Protein AF-A0A524ACY0-F1 (afdb_monomer)

Foldseek 3Di:
DDDPDDDDDPQPPCCCVVPPVVVVLDADEDEAQAAAQLRFGDQAFDFAPVLPQQADPVVRGGDDPVPDDRPPGTHTDDGGPHLVCQQVCLQARQHYEYEYADQAQSRQANDDNDGSHDGCPPQQAVVVSVVVVRNYRGYAWYYYPFAIWGADSSGTEGAEGEPPHDPVNNCVRHNDDHHYDPDYYYDDDDDPVVVCCCCPPVCVLPLVVLSVDDDPRNVVSVVSSVVVVVVPPPPDPDD

Structure (mmCIF, N/CA/C/O backbone):
data_AF-A0A524ACY0-F1
#
_entry.id   AF-A0A524ACY0-F1
#
loop_
_atom_site.group_PDB
_atom_site.id
_atom_site.type_symbol
_atom_site.label_atom_id
_atom_site.label_alt_id
_atom_site.label_comp_id
_atom_site.label_asym_id
_atom_site.label_entity_id
_atom_site.label_seq_id
_atom_site.pdbx_PDB_ins_code
_atom_site.Cartn_x
_atom_site.Cartn_y
_atom_si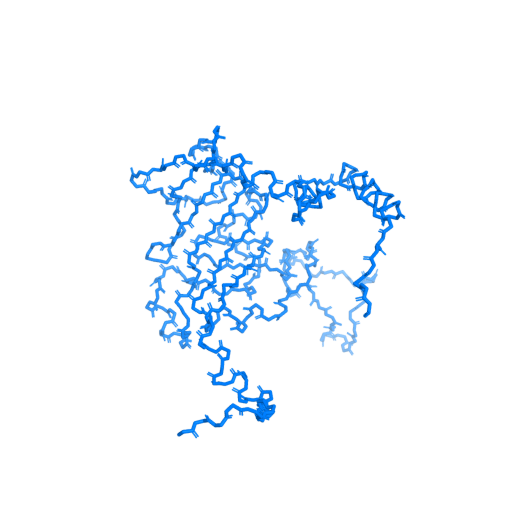te.Cartn_z
_atom_site.occupancy
_atom_site.B_iso_or_equiv
_atom_site.auth_seq_id
_atom_site.auth_comp_id
_atom_site.auth_asym_id
_atom_site.auth_atom_id
_atom_site.pdbx_PDB_model_num
ATOM 1 N N . MET A 1 1 ? 29.030 10.424 34.341 1.00 35.44 1 MET A N 1
ATOM 2 C CA . MET A 1 1 ? 28.063 10.514 35.457 1.00 35.44 1 MET A CA 1
ATOM 3 C C . MET A 1 1 ? 27.039 11.588 35.093 1.00 35.44 1 MET A C 1
ATOM 5 O O . MET A 1 1 ? 27.319 12.767 35.254 1.00 35.44 1 MET A O 1
ATOM 9 N N . LEU A 1 2 ? 25.924 11.192 34.468 1.00 36.91 2 LEU A N 1
ATOM 10 C CA . LEU A 1 2 ? 24.824 12.094 34.096 1.00 36.91 2 LEU A CA 1
ATOM 11 C C . LEU A 1 2 ? 24.063 12.479 35.375 1.00 36.91 2 LEU A C 1
ATOM 13 O O . LEU A 1 2 ? 23.613 11.597 36.103 1.00 36.91 2 LEU A O 1
ATOM 17 N N . ARG A 1 3 ? 23.974 13.777 35.688 1.00 36.84 3 ARG A N 1
ATOM 18 C CA . ARG A 1 3 ? 23.195 14.281 36.830 1.00 36.84 3 ARG A CA 1
ATOM 19 C C . ARG A 1 3 ? 21.702 14.208 36.494 1.00 36.84 3 ARG A C 1
ATOM 21 O O . ARG A 1 3 ? 21.260 14.860 35.553 1.00 36.84 3 ARG A O 1
ATOM 28 N N . LEU A 1 4 ? 20.931 13.456 37.284 1.00 44.19 4 LEU A N 1
ATOM 29 C CA . LEU A 1 4 ? 19.477 13.620 37.358 1.00 44.19 4 LEU A CA 1
ATOM 30 C C . LEU A 1 4 ? 19.181 15.034 37.884 1.00 44.19 4 LEU A C 1
ATOM 32 O O . LEU A 1 4 ? 19.601 15.362 38.991 1.00 44.19 4 LEU A O 1
ATOM 36 N N . GLY A 1 5 ? 18.479 15.860 37.107 1.00 46.22 5 GLY A N 1
ATOM 37 C CA . GLY A 1 5 ? 17.949 17.145 37.588 1.00 46.22 5 GLY A CA 1
ATOM 38 C C . GLY A 1 5 ? 18.127 18.352 36.666 1.00 46.22 5 GLY A C 1
ATOM 39 O O . GLY A 1 5 ? 17.663 19.433 37.011 1.00 46.22 5 GLY A O 1
ATOM 40 N N . SER A 1 6 ? 18.762 18.208 35.503 1.00 42.97 6 SER A N 1
ATOM 41 C CA . SER A 1 6 ? 18.770 19.255 34.471 1.00 42.97 6 SER A CA 1
ATOM 42 C C . SER A 1 6 ? 17.737 18.912 33.391 1.00 42.97 6 SER A C 1
ATOM 44 O O . SER A 1 6 ? 17.688 17.743 32.996 1.00 42.97 6 SER A O 1
ATOM 46 N N . PRO A 1 7 ? 16.917 19.866 32.898 1.00 48.19 7 PRO A N 1
ATOM 47 C CA . PRO A 1 7 ? 16.141 19.633 31.682 1.00 48.19 7 PRO A CA 1
ATOM 48 C C . PRO A 1 7 ? 17.111 19.166 30.594 1.00 48.19 7 PRO A C 1
ATOM 50 O O . PRO A 1 7 ? 18.223 19.696 30.508 1.00 48.19 7 PRO A O 1
ATOM 53 N N . LEU A 1 8 ? 16.721 18.128 29.842 1.00 53.38 8 LEU A N 1
ATOM 54 C CA . LEU A 1 8 ? 17.502 17.593 28.723 1.00 53.38 8 LEU A CA 1
ATOM 55 C C . LEU A 1 8 ? 18.104 18.777 27.950 1.00 53.38 8 LEU A C 1
ATOM 57 O O . LEU A 1 8 ? 17.338 19.685 27.610 1.00 53.38 8 LEU A O 1
ATOM 61 N N . PRO A 1 9 ? 19.434 18.834 27.726 1.00 58.47 9 PRO A N 1
ATOM 62 C CA . PRO A 1 9 ? 20.012 19.893 26.907 1.00 58.47 9 PRO A CA 1
ATOM 63 C C . PRO A 1 9 ? 19.204 19.944 25.614 1.00 58.47 9 PRO A C 1
ATOM 65 O O . PRO A 1 9 ? 18.948 18.897 25.018 1.00 58.47 9 PRO A O 1
ATOM 68 N N . ILE A 1 10 ? 18.700 21.133 25.275 1.00 68.69 10 ILE A N 1
ATOM 69 C CA . ILE A 1 10 ? 17.807 21.351 24.138 1.00 68.69 10 ILE A CA 1
ATOM 70 C C . ILE A 1 10 ? 18.570 20.898 22.897 1.00 68.69 10 ILE A C 1
ATOM 72 O O . ILE A 1 10 ? 19.414 21.629 22.386 1.00 68.69 10 ILE A O 1
ATOM 76 N N . LEU A 1 11 ? 18.321 19.664 22.462 1.00 70.94 11 LEU A N 1
ATOM 77 C CA . LEU A 1 11 ? 18.880 19.147 21.227 1.00 70.94 11 LEU A CA 1
ATOM 78 C C . LEU A 1 11 ? 18.342 20.031 20.105 1.00 70.94 11 LEU A C 1
ATOM 80 O O . LEU A 1 11 ? 17.132 20.251 19.9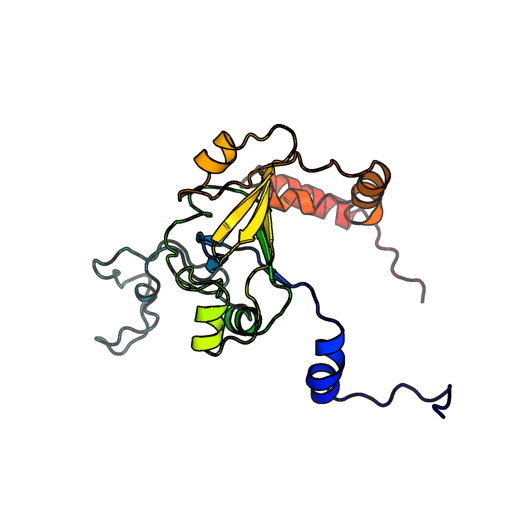97 1.00 70.94 11 LEU A O 1
ATOM 84 N N . SER A 1 12 ? 19.238 20.561 19.283 1.00 79.94 12 SER A N 1
ATOM 85 C CA . SER A 1 12 ? 18.841 21.294 18.088 1.00 79.94 12 SER A CA 1
ATOM 86 C C . SER A 1 12 ? 18.066 20.374 17.143 1.00 79.94 12 SER A C 1
ATOM 88 O O . SER A 1 12 ? 18.243 19.155 17.153 1.00 79.94 12 SER A O 1
ATOM 90 N N . PHE A 1 13 ? 17.234 20.943 16.266 1.00 76.00 13 PHE A N 1
ATOM 91 C CA . PHE A 1 13 ? 16.549 20.159 15.232 1.00 76.00 13 PHE A CA 1
ATOM 92 C C . PHE A 1 13 ? 17.532 19.296 14.424 1.00 76.00 13 PHE A C 1
ATOM 94 O O . PHE A 1 13 ? 17.226 18.149 14.122 1.00 76.00 13 PHE A O 1
ATOM 101 N N . ALA A 1 14 ? 18.731 19.814 14.136 1.00 78.00 14 ALA A N 1
ATOM 102 C CA . ALA A 1 14 ? 19.775 19.079 13.430 1.00 78.00 14 ALA A CA 1
ATOM 103 C C . ALA A 1 14 ? 20.319 17.887 14.239 1.00 78.00 14 ALA A C 1
ATOM 105 O O . ALA A 1 14 ? 20.519 16.819 13.672 1.00 78.00 14 ALA A O 1
ATOM 106 N N . GLU A 1 15 ? 20.514 18.023 15.554 1.00 77.19 15 GLU A N 1
ATOM 107 C CA . GLU A 1 15 ? 20.946 16.912 16.418 1.00 77.19 15 GLU A CA 1
ATOM 108 C C . GLU A 1 15 ? 19.834 15.880 16.623 1.00 77.19 15 GLU A C 1
ATOM 110 O O . GLU A 1 15 ? 20.089 14.674 16.593 1.00 77.19 15 GLU A O 1
ATOM 115 N N . ILE A 1 16 ? 18.586 16.333 16.772 1.00 73.88 16 ILE A N 1
ATOM 116 C CA . ILE A 1 16 ? 17.427 15.440 16.826 1.00 73.88 16 ILE A CA 1
ATOM 117 C C . ILE A 1 16 ? 17.329 14.665 15.508 1.00 73.88 16 ILE A C 1
ATOM 119 O O . ILE A 1 16 ? 17.271 13.437 15.527 1.00 73.88 16 ILE A O 1
ATOM 123 N N . ALA A 1 17 ? 17.374 15.351 14.366 1.00 73.38 17 ALA A N 1
ATOM 124 C CA . ALA A 1 17 ? 17.215 14.734 13.055 1.00 73.38 17 ALA A CA 1
ATOM 125 C C . ALA A 1 17 ? 18.405 13.861 12.633 1.00 73.38 17 ALA A C 1
ATOM 127 O O . ALA A 1 17 ? 18.201 12.807 12.036 1.00 73.38 17 ALA A O 1
ATOM 128 N N . GLY A 1 18 ? 19.632 14.278 12.946 1.00 69.62 18 GLY A N 1
ATOM 129 C CA . GLY A 1 18 ? 20.859 13.603 12.524 1.00 69.62 18 GLY A CA 1
ATOM 130 C C . GLY A 1 18 ? 21.321 12.482 13.456 1.00 69.62 18 GLY A C 1
ATOM 131 O O . GLY A 1 18 ? 21.922 11.521 12.984 1.00 69.62 18 GLY A O 1
ATOM 132 N N . THR A 1 19 ? 21.026 12.570 14.756 1.00 72.69 19 THR A N 1
ATOM 133 C CA . THR A 1 19 ? 21.580 11.643 15.762 1.00 72.69 19 THR A CA 1
ATOM 134 C C . THR A 1 19 ? 20.502 10.808 16.440 1.00 72.69 19 THR A C 1
ATOM 136 O O . THR A 1 19 ? 20.704 9.620 16.677 1.00 72.69 19 THR A O 1
ATOM 139 N N . VAL A 1 20 ? 19.345 11.400 16.747 1.00 72.31 20 VAL A N 1
ATOM 140 C CA . VAL A 1 20 ? 18.300 10.739 17.541 1.00 72.31 20 VAL A CA 1
ATOM 141 C C . VAL A 1 20 ? 17.283 10.018 16.656 1.00 72.31 20 VAL A C 1
ATOM 143 O O . VAL A 1 20 ? 17.060 8.823 16.840 1.00 72.31 20 VAL A O 1
ATOM 146 N N . LEU A 1 21 ? 16.699 10.685 15.658 1.00 68.19 21 LEU A N 1
ATOM 147 C CA . LEU A 1 21 ? 15.674 10.100 14.782 1.00 68.19 21 LEU A CA 1
ATOM 148 C C . LEU A 1 21 ? 16.115 8.811 14.061 1.00 68.19 21 LEU A C 1
ATOM 150 O O . LEU A 1 21 ? 15.305 7.880 14.009 1.00 68.19 21 LEU A O 1
ATOM 154 N N . PRO A 1 22 ? 17.368 8.664 13.580 1.00 70.56 22 PRO A N 1
ATOM 155 C CA . PRO A 1 22 ? 17.805 7.415 12.957 1.00 70.56 22 PRO A CA 1
ATOM 156 C C . PRO A 1 22 ? 17.744 6.206 13.906 1.00 70.56 22 PRO A C 1
ATOM 158 O O . PRO A 1 22 ? 17.503 5.084 13.459 1.00 70.56 22 PRO A O 1
ATOM 161 N N . THR A 1 23 ? 17.888 6.420 15.221 1.00 77.62 23 THR A N 1
ATOM 162 C CA . THR A 1 23 ? 17.835 5.336 16.221 1.00 77.62 23 THR A CA 1
ATOM 163 C C . THR A 1 23 ? 16.429 4.771 16.416 1.00 77.62 23 THR A C 1
ATOM 165 O O . THR A 1 23 ? 16.280 3.589 16.722 1.00 77.62 23 THR A O 1
ATOM 168 N N . PHE A 1 24 ? 15.386 5.571 16.169 1.00 73.31 24 PHE A N 1
ATOM 169 C CA . PHE A 1 24 ? 13.997 5.139 16.326 1.00 73.31 24 PHE A CA 1
ATOM 170 C C . PHE A 1 24 ? 13.531 4.208 15.205 1.00 73.31 24 PHE A C 1
ATOM 172 O O . PHE A 1 24 ? 12.623 3.404 15.421 1.00 73.31 24 PHE A O 1
ATOM 179 N N . SER A 1 25 ? 14.162 4.275 14.025 1.00 74.94 25 SER A N 1
ATOM 180 C CA . SER A 1 25 ? 13.797 3.474 12.848 1.00 74.94 25 SER A CA 1
ATOM 181 C C . SER A 1 25 ? 12.266 3.403 12.649 1.00 74.94 25 SER A C 1
ATOM 183 O O . SER A 1 25 ? 11.685 2.313 12.744 1.00 74.94 25 SER A O 1
ATOM 185 N N . PRO A 1 26 ? 11.575 4.538 12.444 1.00 82.88 26 PRO A N 1
ATOM 186 C CA . PRO A 1 26 ? 10.120 4.549 12.314 1.00 82.88 26 PRO A CA 1
ATOM 187 C C . PRO A 1 26 ? 9.657 3.675 11.142 1.00 82.88 26 PRO A C 1
ATOM 189 O O . PRO A 1 26 ? 10.381 3.477 10.165 1.00 82.88 26 PRO A O 1
ATOM 192 N N . ARG A 1 27 ? 8.453 3.106 11.263 1.00 90.31 27 ARG A N 1
ATOM 193 C CA . ARG A 1 27 ? 7.784 2.429 10.146 1.00 90.31 27 ARG A CA 1
ATOM 194 C C . ARG A 1 27 ? 6.973 3.465 9.386 1.00 90.31 27 ARG A C 1
ATOM 196 O O . ARG A 1 27 ? 6.069 4.061 9.959 1.00 90.31 27 ARG A O 1
ATOM 203 N N . GLU A 1 28 ? 7.289 3.635 8.113 1.00 92.25 28 GLU A N 1
ATOM 204 C CA . GLU A 1 28 ? 6.608 4.568 7.223 1.00 92.25 28 GLU A CA 1
ATOM 205 C C . GLU A 1 28 ? 5.559 3.822 6.409 1.00 92.25 28 GLU A C 1
ATOM 207 O O . GLU A 1 28 ? 5.871 2.816 5.768 1.00 92.25 28 GLU A O 1
ATOM 212 N N . PHE A 1 29 ? 4.323 4.314 6.432 1.00 94.62 29 PHE A N 1
ATOM 213 C CA . PHE A 1 29 ? 3.209 3.741 5.683 1.00 94.62 29 PHE A CA 1
ATOM 214 C C . PHE A 1 29 ? 2.791 4.675 4.552 1.00 94.62 29 PHE A C 1
ATOM 216 O O . PHE A 1 29 ? 2.420 5.823 4.790 1.00 94.62 29 PHE A O 1
ATOM 223 N N . PHE A 1 30 ? 2.776 4.162 3.323 1.00 96.62 30 PHE A N 1
ATOM 224 C CA . PHE A 1 30 ? 2.259 4.883 2.164 1.00 96.62 30 PHE A CA 1
ATOM 225 C C . PHE A 1 30 ? 0.993 4.228 1.626 1.00 96.62 30 PHE A C 1
ATOM 227 O O . PHE A 1 30 ? 0.912 3.006 1.504 1.00 96.62 30 PHE A O 1
ATOM 234 N N . ARG A 1 31 ? 0.021 5.065 1.248 1.00 95.69 31 ARG A N 1
ATOM 235 C CA . ARG A 1 31 ? -1.177 4.648 0.518 1.00 95.69 31 ARG A CA 1
ATOM 236 C C . ARG A 1 31 ? -1.013 4.993 -0.959 1.00 95.69 31 ARG A C 1
ATOM 238 O O . ARG A 1 31 ? -1.161 6.170 -1.295 1.00 95.69 31 ARG A O 1
ATOM 245 N N . PRO A 1 32 ? -0.665 4.031 -1.823 1.00 96.81 32 PRO A N 1
ATOM 246 C CA . PRO A 1 32 ? -0.492 4.293 -3.241 1.00 96.81 32 PRO A CA 1
ATOM 247 C C . PRO A 1 32 ? -1.847 4.432 -3.956 1.00 96.81 32 PRO A C 1
ATOM 249 O O . PRO A 1 32 ? -2.797 3.716 -3.639 1.00 96.81 32 PRO A O 1
ATOM 252 N N . ALA A 1 33 ? -1.940 5.324 -4.945 1.00 97.12 33 ALA A N 1
ATOM 253 C CA . ALA A 1 33 ? -3.052 5.341 -5.899 1.00 97.12 33 ALA A CA 1
ATOM 254 C C . ALA A 1 33 ? -2.830 4.339 -7.043 1.00 97.12 33 ALA A C 1
ATOM 256 O O . ALA A 1 33 ? -3.794 3.763 -7.542 1.00 97.12 33 ALA A O 1
ATOM 257 N N . GLN A 1 34 ? -1.568 4.111 -7.423 1.00 98.44 34 GLN A N 1
ATOM 258 C CA . GLN A 1 34 ? -1.127 2.960 -8.215 1.00 98.44 34 GLN A CA 1
ATOM 259 C C . GLN A 1 34 ? 0.129 2.345 -7.594 1.00 98.44 34 GLN A C 1
ATOM 261 O O . GLN A 1 34 ? 0.986 3.085 -7.112 1.00 98.44 34 GLN A O 1
ATOM 266 N N . VAL A 1 35 ? 0.267 1.024 -7.652 1.00 98.75 35 VAL A N 1
ATOM 267 C CA . VAL A 1 35 ? 1.453 0.257 -7.256 1.00 98.75 35 VAL A CA 1
ATOM 268 C C . VAL A 1 35 ? 1.770 -0.779 -8.333 1.00 98.75 35 VAL A C 1
ATOM 270 O O . VAL A 1 35 ? 0.855 -1.379 -8.900 1.00 98.75 35 VAL A O 1
ATOM 273 N N . ASP A 1 36 ? 3.056 -0.959 -8.626 1.00 98.69 36 ASP A N 1
ATOM 274 C CA . ASP A 1 36 ? 3.546 -1.915 -9.623 1.00 98.69 36 ASP A CA 1
ATOM 275 C C . ASP A 1 36 ? 4.126 -3.195 -8.985 1.00 98.69 36 ASP A C 1
ATOM 277 O O . ASP A 1 36 ? 4.261 -3.261 -7.756 1.00 98.69 36 ASP A O 1
ATOM 281 N N . PRO A 1 37 ? 4.479 -4.231 -9.779 1.00 98.56 37 PRO A N 1
ATOM 282 C CA . PRO A 1 37 ? 5.008 -5.492 -9.253 1.00 98.56 37 PRO A CA 1
ATOM 283 C C . PRO A 1 37 ? 6.286 -5.341 -8.426 1.00 98.56 37 PRO A C 1
ATOM 285 O O . PRO A 1 37 ? 6.637 -6.241 -7.672 1.00 98.56 37 PRO A O 1
ATOM 288 N N . PHE A 1 38 ? 7.002 -4.228 -8.567 1.00 98.44 38 PHE A N 1
ATOM 289 C CA . PHE A 1 38 ? 8.274 -3.975 -7.897 1.00 98.44 38 PHE A CA 1
ATOM 290 C C . PHE A 1 38 ? 8.104 -3.044 -6.694 1.00 98.44 38 PHE A C 1
ATOM 292 O O . PHE A 1 38 ? 9.084 -2.611 -6.085 1.00 98.44 38 PHE A O 1
ATOM 299 N N . GLY A 1 39 ? 6.860 -2.702 -6.347 1.00 97.81 39 GLY A N 1
ATOM 300 C CA . GLY A 1 39 ? 6.539 -1.813 -5.240 1.00 97.81 39 GLY A CA 1
ATOM 301 C C . GLY A 1 39 ? 6.891 -0.354 -5.512 1.00 97.81 39 GLY A C 1
ATOM 302 O O . GLY A 1 39 ? 6.934 0.440 -4.572 1.00 97.81 39 GLY A O 1
ATOM 303 N N . ASN A 1 40 ? 7.156 0.025 -6.769 1.00 98.25 40 ASN A N 1
ATOM 304 C CA . ASN A 1 40 ? 7.109 1.438 -7.122 1.00 98.25 40 ASN A CA 1
ATOM 305 C C . ASN A 1 40 ? 5.650 1.890 -7.059 1.00 98.25 40 ASN A C 1
ATOM 307 O O . ASN A 1 40 ? 4.732 1.103 -7.305 1.00 98.25 40 ASN A O 1
ATOM 311 N N . PHE A 1 41 ? 5.423 3.169 -6.772 1.00 98.19 41 PHE A N 1
ATOM 312 C CA . PHE A 1 41 ? 4.056 3.660 -6.656 1.00 98.19 41 PHE A CA 1
ATOM 313 C C . PHE A 1 41 ? 3.859 5.118 -7.059 1.00 98.19 41 PHE A C 1
ATOM 315 O O . PHE A 1 41 ? 4.808 5.896 -7.192 1.00 98.19 41 PHE A O 1
ATOM 322 N N . ASN A 1 42 ? 2.588 5.468 -7.249 1.00 97.69 42 ASN A N 1
ATOM 323 C CA . ASN A 1 42 ? 2.121 6.743 -7.770 1.00 97.69 42 ASN A CA 1
ATOM 324 C C . ASN A 1 42 ? 1.062 7.374 -6.864 1.00 97.69 42 ASN A C 1
ATOM 326 O O . ASN A 1 42 ? 0.025 6.760 -6.627 1.00 97.69 42 ASN A O 1
ATOM 330 N N . ASN A 1 43 ? 1.296 8.621 -6.454 1.00 96.62 43 ASN A N 1
ATOM 331 C CA . ASN A 1 43 ? 0.352 9.499 -5.755 1.00 96.62 43 ASN A CA 1
ATOM 332 C C . ASN A 1 43 ? 0.245 10.892 -6.406 1.00 96.62 43 ASN A C 1
ATOM 334 O O . ASN A 1 43 ? -0.246 11.839 -5.791 1.00 96.62 43 ASN A O 1
ATOM 338 N N . VAL A 1 44 ? 0.720 11.045 -7.646 1.00 93.62 44 VAL A N 1
ATOM 339 C CA . VAL A 1 44 ? 0.851 12.346 -8.321 1.00 93.62 44 VAL A CA 1
ATOM 340 C C . VAL A 1 44 ? -0.221 12.537 -9.388 1.00 93.62 44 VAL A C 1
ATOM 342 O O . VAL A 1 44 ? -0.913 13.561 -9.373 1.00 93.62 44 VAL A O 1
ATOM 345 N N . VAL A 1 45 ? -0.386 11.584 -10.302 1.00 92.81 45 VAL A N 1
ATOM 346 C CA . VAL A 1 45 ? -1.271 11.759 -11.461 1.00 92.81 45 VAL A CA 1
ATOM 347 C C . VAL A 1 45 ? -1.720 10.430 -12.055 1.00 92.81 45 VAL A C 1
ATOM 349 O O . VAL A 1 45 ? -0.938 9.495 -12.076 1.00 92.81 45 VAL A O 1
ATOM 352 N N . ILE A 1 46 ? -2.946 10.353 -12.569 1.00 93.50 46 ILE A N 1
ATOM 353 C CA . ILE A 1 46 ? -3.394 9.273 -13.462 1.00 93.50 46 ILE A CA 1
ATOM 354 C C . ILE A 1 46 ? -3.510 9.847 -14.879 1.00 93.50 46 ILE A C 1
ATOM 356 O O . ILE A 1 46 ? -4.164 10.881 -15.073 1.00 93.50 46 ILE A O 1
ATOM 360 N N . GLY A 1 47 ? -2.906 9.175 -15.858 1.00 88.00 47 GLY A N 1
ATOM 361 C CA . GLY A 1 47 ? -2.691 9.682 -17.221 1.00 88.00 47 GLY A CA 1
ATOM 362 C C . GLY A 1 47 ? -1.380 10.462 -17.397 1.00 88.00 47 GLY A C 1
ATOM 363 O O . GLY A 1 47 ? -0.504 10.428 -16.535 1.00 88.00 47 GLY A O 1
ATOM 364 N N . ASP A 1 48 ? -1.236 11.167 -18.523 1.00 84.00 48 ASP A N 1
ATOM 365 C CA . ASP A 1 48 ? 0.018 11.841 -18.883 1.00 84.00 48 ASP A CA 1
ATOM 366 C C . ASP A 1 48 ? 0.344 13.006 -17.932 1.00 84.00 48 ASP A C 1
ATOM 368 O O . ASP A 1 48 ? -0.358 14.021 -17.880 1.00 84.00 48 ASP A O 1
ATOM 372 N N . TYR A 1 49 ? 1.450 12.873 -17.197 1.00 80.88 49 TYR A N 1
ATOM 373 C CA . TYR A 1 49 ? 1.976 13.930 -16.338 1.00 80.88 49 TYR A CA 1
ATOM 374 C C . TYR A 1 49 ? 2.325 15.195 -17.129 1.00 80.88 49 TYR A C 1
ATOM 376 O O . TYR A 1 49 ? 2.063 16.295 -16.656 1.00 80.88 49 TYR A O 1
ATOM 384 N N . HIS A 1 50 ? 2.878 15.067 -18.336 1.00 73.38 50 HIS A N 1
ATOM 385 C CA . HIS A 1 50 ? 3.300 16.209 -19.150 1.00 73.38 50 HIS A CA 1
ATOM 386 C C . HIS A 1 50 ? 2.133 16.911 -19.857 1.00 73.38 50 HIS A C 1
ATOM 388 O O . HIS A 1 50 ? 2.311 18.014 -20.383 1.00 73.38 50 HIS A O 1
ATOM 394 N N . ALA A 1 51 ? 0.932 16.325 -19.821 1.00 68.25 51 ALA A N 1
ATOM 395 C CA . ALA A 1 51 ? -0.298 17.022 -20.178 1.00 68.25 51 ALA A CA 1
ATOM 396 C C . ALA A 1 51 ? -0.701 18.067 -19.118 1.00 68.25 51 ALA A C 1
ATOM 398 O O . ALA A 1 51 ? -1.420 19.009 -19.448 1.00 68.25 51 ALA A O 1
ATOM 399 N N . LEU A 1 52 ? -0.190 17.976 -17.877 1.00 60.62 52 LEU A N 1
ATOM 400 C CA . LEU A 1 52 ? -0.152 19.110 -16.947 1.00 60.62 52 LEU A CA 1
ATOM 401 C C . LEU A 1 52 ? 0.902 20.097 -17.461 1.00 60.62 52 LEU A C 1
ATOM 403 O O . LEU A 1 52 ? 2.021 20.143 -16.956 1.00 60.62 52 LEU A O 1
ATOM 407 N N . ARG A 1 53 ? 0.586 20.881 -18.490 1.00 59.94 53 ARG A N 1
ATOM 408 C CA . ARG A 1 53 ? 1.388 22.058 -18.829 1.00 59.94 53 ARG A CA 1
ATOM 409 C C . ARG A 1 53 ? 0.850 23.207 -17.988 1.00 59.94 53 ARG A C 1
ATOM 411 O O . ARG A 1 53 ? -0.204 23.699 -18.329 1.00 59.94 53 ARG A O 1
ATOM 418 N N . PRO A 1 54 ? 1.490 23.646 -16.891 1.00 54.56 54 PRO A N 1
ATOM 419 C CA . PRO A 1 54 ? 1.108 24.894 -16.228 1.00 54.56 54 PRO A CA 1
ATOM 420 C C . PRO A 1 54 ? 1.582 26.131 -17.011 1.00 54.56 54 PRO A C 1
ATOM 422 O O . PRO A 1 54 ? 1.136 27.242 -16.738 1.00 54.56 54 PRO A O 1
ATOM 425 N N . PHE A 1 55 ? 2.475 25.946 -17.988 1.00 55.12 55 PHE A N 1
ATOM 426 C CA . PHE A 1 55 ? 3.042 27.003 -18.818 1.00 55.12 55 PHE A CA 1
ATOM 427 C C . PHE A 1 55 ? 3.170 26.515 -20.263 1.00 55.12 55 PHE A C 1
ATOM 429 O O . PHE A 1 55 ? 3.812 25.494 -20.528 1.00 55.12 55 PHE A O 1
ATOM 436 N N . ASP A 1 56 ? 2.546 27.229 -21.195 1.00 60.97 56 ASP A N 1
ATOM 437 C CA . ASP A 1 56 ? 2.702 26.987 -22.622 1.00 60.97 56 ASP A CA 1
ATOM 438 C C . ASP A 1 56 ? 4.013 27.630 -23.092 1.00 60.97 56 ASP A C 1
ATOM 440 O O . ASP A 1 56 ? 4.098 28.839 -23.295 1.00 60.97 56 ASP A O 1
ATOM 444 N N . GLN A 1 57 ? 5.052 26.812 -23.268 1.00 58.41 57 GLN A N 1
ATOM 445 C CA . GLN A 1 57 ? 6.351 27.270 -23.768 1.00 58.41 57 GLN A CA 1
ATOM 446 C C . GLN A 1 57 ? 6.294 27.810 -25.206 1.00 58.41 57 GLN A C 1
ATOM 448 O O . GLN A 1 57 ? 7.150 28.611 -25.567 1.00 58.41 57 GLN A O 1
ATOM 453 N N . ALA A 1 58 ? 5.310 27.406 -26.019 1.00 62.12 58 ALA A N 1
ATOM 454 C CA . ALA A 1 58 ? 5.162 27.905 -27.385 1.00 62.12 58 ALA A CA 1
ATOM 455 C C . ALA A 1 58 ? 4.537 29.307 -27.417 1.00 62.12 58 ALA A C 1
ATOM 457 O O . ALA A 1 58 ? 4.889 30.116 -28.271 1.00 62.12 58 ALA A O 1
ATOM 458 N N . GLN A 1 59 ? 3.632 29.601 -26.477 1.00 62.97 59 GLN A N 1
ATOM 459 C CA . GLN A 1 59 ? 2.953 30.899 -26.374 1.00 62.97 59 GLN A CA 1
ATOM 460 C C . GLN A 1 59 ? 3.527 31.815 -25.281 1.00 62.97 59 GLN A C 1
ATOM 462 O O . GLN A 1 59 ? 3.105 32.963 -25.167 1.00 62.97 59 GLN A O 1
ATOM 467 N N . GLY A 1 60 ? 4.473 31.335 -24.468 1.00 65.75 60 GLY A N 1
ATOM 468 C CA . GLY A 1 60 ? 5.116 32.113 -23.407 1.00 65.75 60 GLY A CA 1
ATOM 469 C C . GLY A 1 60 ? 4.166 32.574 -22.297 1.00 65.75 60 GLY A C 1
ATOM 470 O O . GLY A 1 60 ? 4.436 33.589 -21.657 1.00 65.75 60 GLY A O 1
ATOM 471 N N . ARG A 1 61 ? 3.051 31.865 -22.069 1.00 70.75 61 ARG A N 1
ATOM 472 C CA . ARG A 1 61 ? 2.031 32.224 -21.068 1.00 70.75 61 ARG A CA 1
ATOM 473 C C . ARG A 1 61 ? 1.619 31.026 -20.205 1.00 70.75 61 ARG A C 1
ATOM 475 O O . ARG A 1 61 ? 1.770 29.885 -20.644 1.00 70.75 61 ARG A O 1
ATOM 482 N N . PRO A 1 62 ? 1.073 31.252 -18.995 1.00 62.31 62 PRO A N 1
ATOM 483 C CA . PRO A 1 62 ? 0.430 30.195 -18.227 1.00 62.31 62 PRO A CA 1
ATOM 484 C C . PRO A 1 62 ? -0.674 29.515 -19.041 1.00 62.31 62 PRO A C 1
ATOM 486 O O . PRO A 1 62 ? -1.376 30.166 -19.818 1.00 62.31 62 PRO A O 1
ATOM 489 N N . PHE A 1 63 ? -0.810 28.207 -18.859 1.00 59.50 63 PHE A N 1
ATOM 490 C CA . PHE A 1 63 ? -1.838 27.419 -19.530 1.00 59.50 63 PHE A CA 1
ATOM 491 C C . PHE A 1 63 ? -3.207 27.715 -18.919 1.00 59.50 63 PHE A C 1
ATOM 493 O O . PHE A 1 63 ? -3.384 27.626 -17.701 1.00 59.50 63 PHE A O 1
ATOM 500 N N . ASP A 1 64 ? -4.171 28.057 -19.766 1.00 63.69 64 ASP A N 1
ATOM 501 C CA . ASP A 1 64 ? -5.550 28.302 -19.371 1.00 63.69 64 ASP A CA 1
ATOM 502 C C . ASP A 1 64 ? -6.367 27.027 -19.603 1.00 63.69 64 ASP A C 1
ATOM 504 O O . ASP A 1 64 ? -6.758 26.708 -20.726 1.00 63.69 64 ASP A O 1
ATOM 508 N N . GLY A 1 65 ? -6.654 26.299 -18.522 1.00 56.72 65 GLY A N 1
ATOM 509 C CA . GLY A 1 65 ? -7.415 25.048 -18.570 1.00 56.72 65 GLY A CA 1
ATOM 510 C C . GLY A 1 65 ? -8.853 25.180 -19.095 1.00 56.72 65 GLY A C 1
ATOM 511 O O . GLY A 1 65 ? -9.484 24.153 -19.340 1.00 56.72 65 GLY A O 1
ATOM 512 N N . ALA A 1 66 ? -9.379 26.400 -19.269 1.00 56.72 66 ALA A N 1
ATOM 513 C CA . ALA A 1 66 ? -10.681 26.640 -19.889 1.00 56.72 66 ALA A CA 1
ATOM 514 C C . ALA A 1 66 ? -10.606 26.817 -21.418 1.00 56.72 66 ALA A C 1
ATOM 516 O O . ALA A 1 66 ? -11.592 26.543 -22.104 1.00 56.72 66 ALA A O 1
ATOM 517 N N . GLN A 1 67 ? -9.468 27.270 -21.957 1.00 54.22 67 GLN A N 1
ATOM 518 C CA . GLN A 1 67 ? -9.319 27.634 -23.375 1.00 54.22 67 GLN A CA 1
ATOM 519 C C . GLN A 1 67 ? -8.368 26.713 -24.147 1.00 54.22 67 GLN A C 1
ATOM 521 O O . GLN A 1 67 ? -8.583 26.453 -25.334 1.00 54.22 67 GLN A O 1
ATOM 526 N N . ASP A 1 68 ? -7.341 26.188 -23.483 1.00 57.47 68 ASP A N 1
ATOM 527 C CA . ASP A 1 68 ? -6.275 25.433 -24.124 1.00 57.47 68 ASP A CA 1
ATOM 528 C C . ASP A 1 68 ? -6.619 23.932 -24.167 1.00 57.47 68 ASP A C 1
ATOM 530 O O . ASP A 1 68 ? -6.858 23.281 -23.147 1.00 57.47 68 ASP A O 1
ATOM 534 N N . LYS A 1 69 ? -6.656 23.348 -25.374 1.00 53.31 69 LYS A N 1
ATOM 535 C CA . LYS A 1 69 ? -6.897 21.906 -25.552 1.00 53.31 69 LYS A CA 1
ATOM 536 C C . LYS A 1 69 ? -5.588 21.129 -25.368 1.00 53.31 69 LYS A C 1
ATOM 538 O O . LYS A 1 69 ? -4.599 21.480 -26.016 1.00 53.31 69 LYS A O 1
ATOM 543 N N . PRO A 1 70 ? -5.557 20.056 -24.553 1.00 53.16 70 PRO A N 1
ATOM 544 C CA . PRO A 1 70 ? -4.373 19.213 -24.453 1.00 53.16 70 PRO A CA 1
ATOM 545 C C . PRO A 1 70 ? -4.036 18.619 -25.828 1.00 53.16 70 PRO A C 1
ATOM 547 O O . PRO A 1 70 ? -4.925 18.205 -26.575 1.00 53.16 70 PRO A O 1
ATOM 550 N N . GLY A 1 71 ? -2.745 18.608 -26.170 1.00 51.19 71 GLY A N 1
ATOM 551 C CA . GLY A 1 71 ? -2.253 17.946 -27.378 1.00 51.19 71 GLY A CA 1
ATOM 552 C C . GLY A 1 71 ? -2.601 16.454 -27.370 1.00 51.19 71 GLY A C 1
ATOM 553 O O . GLY A 1 71 ? -2.795 15.867 -26.313 1.00 51.19 71 GLY A O 1
ATOM 554 N N . SER A 1 72 ? -2.655 15.846 -28.554 1.00 45.59 72 SER A N 1
ATOM 555 C CA . SER A 1 72 ? -3.113 14.479 -28.874 1.00 45.59 72 SER A CA 1
ATOM 556 C C . SER A 1 72 ? -2.412 13.295 -28.170 1.00 45.59 72 SER A C 1
ATOM 558 O O . SER A 1 72 ? -2.596 12.153 -28.588 1.00 45.59 72 SER A O 1
ATOM 560 N N . GLY A 1 73 ? -1.603 13.529 -27.135 1.00 53.16 73 GLY A N 1
ATOM 561 C CA . GLY A 1 73 ? -1.173 12.491 -26.194 1.00 53.16 73 GLY A CA 1
ATOM 562 C C . GLY A 1 73 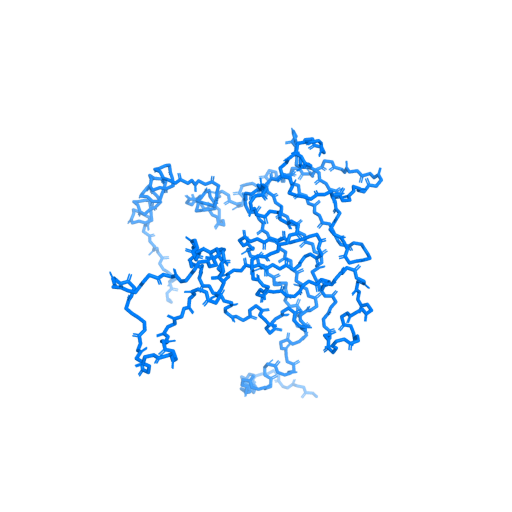? -2.300 12.154 -25.210 1.00 53.16 73 GLY A C 1
ATOM 563 O O . GLY A 1 73 ? -3.246 12.925 -25.065 1.00 53.16 73 GLY A O 1
ATOM 564 N N . GLN A 1 74 ? -2.250 10.982 -24.566 1.00 55.78 74 GLN A N 1
ATOM 565 C CA . GLN A 1 74 ? -3.262 10.571 -23.580 1.00 55.78 74 GLN A CA 1
ATOM 566 C C . GLN A 1 74 ? -3.531 11.701 -22.577 1.00 55.78 74 GLN A C 1
ATOM 568 O O . GLN A 1 74 ? -2.631 12.123 -21.864 1.00 55.78 74 GLN A O 1
ATOM 573 N N . ALA A 1 75 ? -4.764 12.201 -22.524 1.00 65.94 75 ALA A N 1
ATOM 574 C CA . ALA A 1 75 ? -5.092 13.338 -21.675 1.00 65.94 75 ALA A CA 1
ATOM 575 C C . ALA A 1 75 ? -4.845 13.029 -20.189 1.00 65.94 75 ALA A C 1
ATOM 577 O O . ALA A 1 75 ? -5.073 11.910 -19.718 1.00 65.94 75 ALA A O 1
ATOM 578 N N . LEU A 1 76 ? -4.443 14.059 -19.440 1.00 72.88 76 LEU A N 1
ATOM 579 C CA . LEU A 1 76 ? -4.490 14.053 -17.984 1.00 72.88 76 LEU A CA 1
ATOM 580 C C . LEU A 1 76 ? -5.889 13.624 -17.528 1.00 72.88 76 LEU A C 1
ATOM 582 O O . LEU A 1 76 ? -6.876 14.291 -17.841 1.00 72.88 76 LEU A O 1
ATOM 586 N N . ARG A 1 77 ? -5.976 12.541 -16.754 1.00 80.94 77 ARG A N 1
ATOM 587 C CA . ARG A 1 77 ? -7.265 12.019 -16.291 1.00 80.94 77 ARG A CA 1
ATOM 588 C C . ARG A 1 77 ? -7.594 12.453 -14.869 1.00 80.94 77 ARG A C 1
ATOM 590 O O . ARG A 1 77 ? -8.753 12.739 -14.580 1.00 80.94 77 ARG A O 1
ATOM 597 N N . LEU A 1 78 ? -6.606 12.465 -13.973 1.00 87.56 78 LEU A N 1
ATOM 598 C CA . LEU A 1 78 ? -6.815 12.819 -12.568 1.00 87.56 78 LEU A CA 1
ATOM 599 C C . LEU A 1 78 ? -5.533 13.352 -11.927 1.00 87.56 78 LEU A C 1
ATOM 601 O O . LEU A 1 78 ? -4.511 12.669 -11.913 1.00 87.56 78 LEU A O 1
ATOM 605 N N . ARG A 1 79 ? -5.611 14.537 -11.316 1.00 89.50 79 ARG A N 1
ATOM 606 C CA . ARG A 1 79 ? -4.573 15.049 -10.415 1.00 89.50 79 ARG A CA 1
ATOM 607 C C . ARG A 1 79 ? -4.791 14.482 -9.011 1.00 89.50 79 ARG A C 1
ATOM 609 O O . ARG A 1 79 ? -5.886 14.584 -8.465 1.00 89.50 79 ARG A O 1
ATOM 616 N N . LEU A 1 80 ? -3.746 13.895 -8.436 1.00 92.94 80 LEU A N 1
ATOM 617 C CA . LEU A 1 80 ? -3.739 13.345 -7.078 1.00 92.94 80 LEU A CA 1
ATOM 618 C C . LEU A 1 80 ? -3.048 14.323 -6.101 1.00 92.94 80 LEU A C 1
ATOM 620 O O . LEU A 1 80 ? -2.436 15.291 -6.564 1.00 92.94 80 LEU A O 1
ATOM 624 N N . PRO A 1 81 ? -3.115 14.093 -4.770 1.00 91.81 81 PRO A N 1
ATOM 625 C CA . PRO A 1 81 ? -2.578 15.017 -3.762 1.00 91.81 81 PRO A CA 1
ATOM 626 C C . PRO A 1 81 ? -1.102 15.408 -3.941 1.00 91.81 81 PRO A C 1
ATOM 628 O O . PRO A 1 81 ? -0.706 16.487 -3.511 1.00 91.81 81 PRO A O 1
ATOM 631 N N . GLY A 1 82 ? -0.293 14.577 -4.607 1.00 90.00 82 GLY A N 1
ATOM 632 C CA . GLY A 1 82 ? 1.101 14.876 -4.929 1.00 90.00 82 GLY A CA 1
ATOM 633 C C . GLY A 1 82 ? 2.099 13.962 -4.221 1.00 90.00 82 GLY A C 1
ATOM 634 O O . GLY A 1 82 ? 1.732 13.000 -3.551 1.00 90.00 82 GLY A O 1
ATOM 635 N N . CYS A 1 83 ? 3.390 14.249 -4.415 1.00 89.69 83 CYS A N 1
ATOM 636 C CA . CYS A 1 83 ? 4.477 13.420 -3.897 1.00 89.69 83 CYS A CA 1
ATOM 637 C C . CYS A 1 83 ? 4.762 13.640 -2.405 1.00 89.69 83 CYS A C 1
ATOM 639 O O . CYS A 1 83 ? 5.242 12.715 -1.760 1.00 89.69 83 CYS A O 1
ATOM 641 N N . GLY A 1 84 ? 4.493 14.822 -1.839 1.00 89.69 84 GLY A N 1
ATOM 642 C CA . GLY A 1 84 ? 4.943 15.141 -0.477 1.00 89.69 84 GLY A CA 1
ATOM 643 C C . GLY A 1 84 ? 6.433 14.804 -0.297 1.00 89.69 84 GLY A C 1
ATOM 644 O O . GLY A 1 84 ? 7.234 15.104 -1.176 1.00 89.69 84 GLY A O 1
ATOM 645 N N . GLY A 1 85 ? 6.780 14.107 0.790 1.00 91.00 85 GLY A N 1
ATOM 646 C CA . GLY A 1 85 ? 8.133 13.579 1.036 1.00 91.00 85 GLY A CA 1
ATOM 647 C C . GLY A 1 85 ? 8.397 12.166 0.493 1.00 91.00 85 GLY A C 1
ATOM 648 O O . GLY A 1 85 ? 9.395 11.554 0.863 1.00 91.00 85 GLY A O 1
ATOM 649 N N . ILE A 1 86 ? 7.513 11.599 -0.340 1.00 94.75 86 ILE A N 1
ATOM 650 C CA . ILE A 1 86 ? 7.625 10.205 -0.814 1.00 94.75 86 ILE A CA 1
ATOM 651 C C . ILE A 1 86 ? 8.963 9.961 -1.529 1.00 94.75 86 ILE A C 1
ATOM 653 O O . ILE A 1 86 ? 9.613 8.940 -1.289 1.00 94.75 86 ILE A O 1
ATOM 657 N N . ALA A 1 87 ? 9.367 10.881 -2.409 1.00 90.56 87 ALA A N 1
ATOM 658 C CA . ALA A 1 87 ? 10.581 10.731 -3.208 1.00 90.56 87 ALA A CA 1
ATOM 659 C C . ALA A 1 87 ? 11.832 10.650 -2.323 1.00 90.56 87 ALA A C 1
ATOM 661 O O . ALA A 1 87 ? 12.694 9.819 -2.578 1.00 90.56 87 ALA A O 1
ATOM 662 N N . ASP A 1 88 ? 11.884 11.430 -1.243 1.00 90.56 88 ASP A N 1
ATOM 663 C CA . ASP A 1 88 ? 13.000 11.416 -0.298 1.00 90.56 88 ASP A CA 1
ATOM 664 C C . ASP A 1 88 ? 12.958 10.161 0.579 1.00 90.56 88 ASP A C 1
ATOM 666 O O . ASP A 1 88 ? 13.911 9.385 0.628 1.00 90.56 88 ASP A O 1
ATOM 670 N N . VAL A 1 89 ? 11.818 9.893 1.224 1.00 91.69 89 VAL A N 1
ATOM 671 C CA . VAL A 1 89 ? 11.689 8.787 2.186 1.00 91.69 89 VAL A CA 1
ATOM 672 C C . VAL A 1 89 ? 11.949 7.432 1.524 1.00 91.69 89 VAL A C 1
ATOM 674 O O . VAL A 1 89 ? 12.605 6.573 2.117 1.00 91.69 89 VAL A O 1
ATOM 677 N N . THR A 1 90 ? 11.492 7.231 0.283 1.00 94.06 90 THR A N 1
ATOM 678 C CA . THR A 1 90 ? 11.673 5.951 -0.427 1.00 94.06 90 THR A CA 1
ATOM 679 C C . THR A 1 90 ? 13.120 5.664 -0.846 1.00 94.06 90 THR A C 1
ATOM 681 O O . THR A 1 90 ? 13.462 4.513 -1.148 1.00 94.06 90 THR A O 1
ATOM 684 N N . VAL A 1 91 ? 13.996 6.673 -0.811 1.00 92.06 91 VAL A N 1
ATOM 685 C CA . VAL A 1 91 ? 15.423 6.533 -1.129 1.00 92.06 91 VAL A CA 1
ATOM 686 C C . VAL A 1 91 ? 16.197 5.922 0.035 1.00 92.06 91 VAL A C 1
ATOM 688 O O . VAL A 1 91 ? 17.006 5.029 -0.209 1.00 92.06 91 VAL A O 1
ATOM 691 N N . PHE A 1 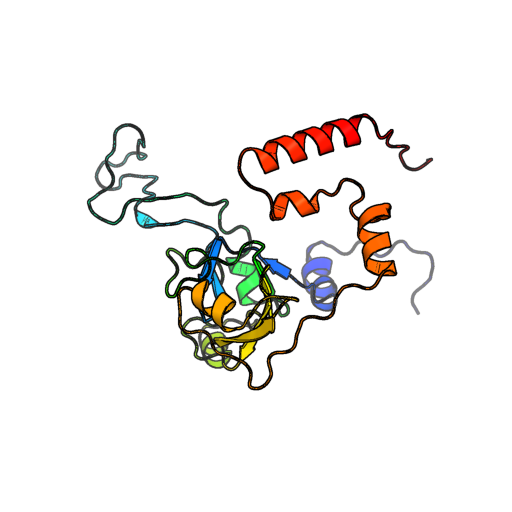92 ? 15.950 6.354 1.278 1.00 88.56 92 PHE A N 1
ATOM 692 C CA . PHE A 1 92 ? 16.804 6.010 2.427 1.00 88.56 92 PHE A CA 1
ATOM 693 C C . PHE A 1 92 ? 16.096 5.297 3.587 1.00 88.56 92 PHE A C 1
ATOM 695 O O . PHE A 1 92 ? 16.772 4.658 4.393 1.00 88.56 92 PHE A O 1
ATOM 702 N N . SER A 1 93 ? 14.765 5.369 3.707 1.00 89.94 93 SER A N 1
ATOM 703 C CA . SER A 1 93 ? 14.081 4.793 4.871 1.00 89.94 93 SER A CA 1
ATOM 704 C C . SER A 1 93 ? 14.181 3.259 4.888 1.00 89.94 93 SER A C 1
ATOM 706 O O . SER A 1 93 ? 13.870 2.608 3.886 1.00 89.94 93 SER A O 1
ATOM 708 N N . PRO A 1 94 ? 14.578 2.642 6.020 1.00 88.69 94 PRO A N 1
ATOM 709 C CA . PRO A 1 94 ? 14.753 1.193 6.119 1.00 88.69 94 PRO A CA 1
ATOM 710 C C . PRO A 1 94 ? 13.436 0.413 6.222 1.00 88.69 94 PRO A C 1
ATOM 712 O O . PRO A 1 94 ? 13.424 -0.814 6.106 1.00 88.69 94 PRO A O 1
ATOM 715 N N . ARG A 1 95 ? 12.327 1.099 6.514 1.00 91.31 95 ARG A N 1
ATOM 716 C CA . ARG A 1 95 ? 11.075 0.494 6.984 1.00 91.31 95 ARG A CA 1
ATOM 717 C C . ARG A 1 95 ? 9.878 1.094 6.251 1.00 91.31 95 ARG A C 1
ATOM 719 O O . ARG A 1 95 ? 9.029 1.735 6.859 1.00 91.31 95 ARG A O 1
ATOM 726 N N . ILE A 1 96 ? 9.826 0.857 4.943 1.00 94.62 96 ILE A N 1
ATOM 727 C CA . ILE A 1 96 ? 8.740 1.297 4.061 1.00 94.62 96 ILE A CA 1
ATOM 728 C C . ILE A 1 96 ? 7.683 0.193 3.959 1.00 94.62 96 ILE A C 1
ATOM 730 O O . ILE A 1 96 ? 7.995 -0.939 3.587 1.00 94.62 96 ILE A O 1
ATOM 734 N N . TYR A 1 97 ? 6.437 0.538 4.257 1.00 97.62 97 TYR A N 1
ATOM 735 C CA . TYR A 1 97 ? 5.269 -0.331 4.191 1.00 97.62 97 TYR A CA 1
ATOM 736 C C . TYR A 1 97 ? 4.208 0.329 3.316 1.00 97.62 97 TYR A C 1
ATOM 738 O O . TYR A 1 97 ? 4.041 1.548 3.326 1.00 97.62 97 TYR A O 1
ATOM 746 N N . LEU A 1 98 ? 3.479 -0.476 2.554 1.00 98.19 98 LEU A N 1
ATOM 747 C CA . LEU A 1 98 ? 2.368 -0.006 1.737 1.00 98.19 98 LEU A CA 1
ATOM 748 C C . LEU A 1 98 ? 1.053 -0.509 2.335 1.00 98.19 98 LEU A C 1
ATOM 750 O O . LEU A 1 98 ? 0.976 -1.647 2.799 1.00 98.19 98 LEU A O 1
ATOM 754 N N . TYR A 1 99 ? 0.013 0.320 2.319 1.00 97.31 99 TYR A N 1
ATOM 755 C CA . TYR A 1 99 ? -1.340 -0.128 2.642 1.00 97.31 99 TYR A CA 1
ATOM 756 C C . TYR A 1 99 ? -2.318 0.318 1.558 1.00 97.31 99 TYR A C 1
ATOM 758 O O . TYR A 1 99 ? -2.322 1.477 1.146 1.00 97.31 99 TYR A O 1
ATOM 766 N N . VAL A 1 100 ? -3.138 -0.609 1.072 1.00 97.38 100 VAL A N 1
ATOM 767 C CA . VAL A 1 100 ? -4.092 -0.373 -0.013 1.00 97.38 100 VAL A CA 1
ATOM 768 C C . VAL A 1 100 ? -5.483 -0.785 0.459 1.00 97.38 100 VAL A C 1
ATOM 770 O O . VAL A 1 100 ? -5.800 -1.966 0.437 1.00 97.38 100 VAL A O 1
ATOM 773 N N . PRO A 1 101 ? -6.347 0.155 0.875 1.00 94.25 101 PRO A N 1
ATOM 774 C CA . PRO A 1 101 ? -7.643 -0.196 1.459 1.00 94.25 101 PRO A CA 1
ATOM 775 C C . PRO A 1 101 ? -8.641 -0.787 0.451 1.00 94.25 101 PRO A C 1
ATOM 777 O O . PRO A 1 101 ? -9.710 -1.224 0.860 1.00 94.25 101 PRO A O 1
ATOM 780 N N . ARG A 1 102 ? -8.331 -0.735 -0.854 1.00 94.12 102 ARG A N 1
ATOM 781 C CA . ARG A 1 102 ? -9.146 -1.303 -1.936 1.00 94.12 102 ARG A CA 1
ATOM 782 C C . ARG A 1 102 ? -8.266 -1.882 -3.032 1.00 94.12 102 ARG A C 1
ATOM 784 O O . ARG A 1 102 ? -7.660 -1.131 -3.803 1.00 94.12 102 ARG A O 1
ATOM 791 N N . HIS A 1 103 ? -8.197 -3.199 -3.096 1.00 97.69 103 HIS A N 1
ATOM 792 C CA . HIS A 1 103 ? -7.427 -3.934 -4.077 1.00 97.69 103 HIS A CA 1
ATOM 793 C C . HIS A 1 103 ? -8.199 -4.016 -5.388 1.00 97.69 103 HIS A C 1
ATOM 795 O O . HIS A 1 103 ? -9.210 -4.693 -5.495 1.00 97.69 103 HIS A O 1
ATOM 801 N N . GLU A 1 104 ? -7.712 -3.333 -6.421 1.00 97.44 104 GLU A N 1
ATOM 802 C CA . GLU A 1 104 ? -8.358 -3.324 -7.732 1.00 97.44 104 GLU A CA 1
ATOM 803 C C . GLU A 1 104 ? -7.313 -3.225 -8.848 1.00 97.44 104 GLU A C 1
ATOM 805 O O . GLU A 1 104 ? -6.249 -2.625 -8.669 1.00 97.44 104 GLU A O 1
ATOM 810 N N . ARG A 1 105 ? -7.655 -3.699 -10.054 1.00 98.12 105 ARG A N 1
ATOM 811 C CA . ARG A 1 105 ? -6.736 -3.723 -11.212 1.00 98.12 105 ARG A CA 1
ATOM 812 C C . ARG A 1 105 ? -6.237 -2.341 -11.638 1.00 98.12 105 ARG A C 1
ATOM 814 O O . ARG A 1 105 ? -5.212 -2.235 -12.296 1.00 98.12 105 ARG A O 1
ATOM 821 N N . ARG A 1 106 ? -6.979 -1.278 -11.308 1.00 96.31 106 ARG A N 1
ATOM 822 C CA . ARG A 1 106 ? -6.573 0.114 -11.581 1.00 96.31 106 ARG A CA 1
ATOM 823 C C . ARG A 1 106 ? -5.572 0.665 -10.563 1.00 96.31 106 ARG A C 1
ATOM 825 O O . ARG A 1 106 ? -4.966 1.694 -10.836 1.00 96.31 106 ARG A O 1
ATOM 832 N N . VAL A 1 107 ? -5.451 0.011 -9.407 1.00 98.12 107 VAL A N 1
ATOM 833 C CA . VAL A 1 107 ? -4.488 0.334 -8.349 1.00 98.12 107 VAL A CA 1
ATOM 834 C C . VAL A 1 107 ? -3.250 -0.544 -8.508 1.00 98.12 107 VAL A C 1
ATOM 836 O O . VAL A 1 107 ? -2.144 -0.028 -8.552 1.00 98.12 107 VAL A O 1
ATOM 839 N N . PHE A 1 108 ? -3.415 -1.856 -8.669 1.00 98.75 108 PHE A N 1
ATOM 840 C CA . PHE A 1 108 ? -2.311 -2.782 -8.925 1.00 98.75 108 PHE A CA 1
ATOM 841 C C . PHE A 1 108 ? -2.069 -2.890 -10.429 1.00 98.75 108 PHE A C 1
ATOM 843 O O . PHE A 1 108 ? -2.716 -3.688 -11.101 1.00 98.75 108 PHE A O 1
ATOM 850 N N . VAL A 1 109 ? -1.168 -2.069 -10.965 1.00 98.62 109 VAL A N 1
ATOM 851 C CA . VAL A 1 109 ? -0.950 -1.905 -12.411 1.00 98.62 109 VAL A CA 1
ATOM 852 C C . VAL A 1 109 ? 0.429 -2.399 -12.814 1.00 98.62 109 VAL A C 1
ATOM 854 O O . VAL A 1 109 ? 1.386 -2.255 -12.068 1.00 98.62 109 VAL A O 1
ATOM 857 N N . GLU A 1 110 ? 0.564 -2.962 -14.012 1.00 97.31 110 GLU A N 1
ATOM 858 C CA . GLU A 1 110 ? 1.876 -3.400 -14.507 1.00 97.31 110 GLU A CA 1
ATOM 859 C C . GLU A 1 110 ? 2.841 -2.220 -14.698 1.00 97.31 110 GLU A C 1
ATOM 861 O O . GLU A 1 110 ? 4.033 -2.321 -14.414 1.00 97.31 110 GLU A O 1
ATOM 866 N N . ARG A 1 111 ? 2.312 -1.077 -15.145 1.00 96.00 111 ARG A N 1
ATOM 867 C CA . ARG A 1 111 ? 3.069 0.151 -15.370 1.00 96.00 111 ARG A CA 1
ATOM 868 C C . ARG A 1 111 ? 2.343 1.335 -14.750 1.00 96.00 111 ARG A C 1
ATOM 870 O O . ARG A 1 111 ? 1.163 1.550 -15.010 1.00 96.00 111 ARG A O 1
ATOM 877 N N . LEU A 1 112 ? 3.074 2.106 -13.951 1.00 96.50 112 LEU A N 1
ATOM 878 C CA . LEU A 1 112 ? 2.588 3.354 -13.367 1.00 96.50 112 LEU A CA 1
ATOM 879 C C . LEU A 1 112 ? 2.477 4.448 -14.431 1.00 96.50 112 LEU A C 1
ATOM 881 O O . LEU A 1 112 ? 3.341 4.548 -15.305 1.00 96.50 112 LEU A O 1
ATOM 885 N N . ASP A 1 113 ? 1.498 5.334 -14.268 1.00 94.12 113 ASP A N 1
ATOM 886 C CA . ASP A 1 113 ? 1.423 6.572 -15.054 1.00 94.12 113 ASP A CA 1
ATOM 887 C C . ASP A 1 113 ? 2.530 7.559 -14.650 1.00 94.12 113 ASP A C 1
ATOM 889 O O . ASP A 1 113 ? 3.097 8.267 -15.480 1.00 94.12 113 ASP A O 1
ATOM 893 N N . PHE A 1 114 ? 2.883 7.575 -13.362 1.00 94.56 114 PHE A N 1
ATOM 894 C CA . PHE A 1 114 ? 3.978 8.372 -12.823 1.00 94.56 114 PHE A CA 1
ATOM 895 C C . PHE A 1 114 ? 4.615 7.674 -11.621 1.00 94.56 114 PHE A C 1
ATOM 897 O O . PHE A 1 114 ? 3.925 7.161 -10.746 1.00 94.56 114 PHE A O 1
ATOM 904 N N . ARG A 1 115 ? 5.945 7.671 -11.529 1.00 95.62 115 ARG A N 1
ATOM 905 C CA . ARG A 1 115 ? 6.654 7.083 -10.386 1.00 95.62 115 ARG A CA 1
ATOM 906 C C . ARG A 1 115 ? 6.935 8.160 -9.344 1.00 95.62 115 ARG A C 1
ATOM 908 O O . ARG A 1 115 ? 7.918 8.882 -9.457 1.00 95.62 115 ARG A O 1
ATOM 915 N N . SER A 1 116 ? 6.081 8.263 -8.328 1.00 95.31 116 SER A N 1
ATOM 916 C CA . SER A 1 116 ? 6.309 9.186 -7.209 1.00 95.31 116 SER A CA 1
ATOM 917 C C . SER A 1 116 ? 7.133 8.576 -6.080 1.00 95.31 116 SER A C 1
ATOM 919 O O . SER A 1 116 ? 7.829 9.311 -5.391 1.00 95.31 116 SER A O 1
ATOM 921 N N . GLY A 1 117 ? 7.038 7.257 -5.879 1.00 96.25 117 GLY A N 1
ATOM 922 C CA . GLY A 1 117 ? 7.796 6.508 -4.878 1.00 96.25 117 GLY A CA 1
ATOM 923 C C . GLY A 1 117 ? 8.589 5.366 -5.496 1.00 96.25 117 GLY A C 1
ATOM 924 O O . GLY A 1 117 ? 8.117 4.702 -6.425 1.00 96.25 117 GLY A O 1
ATOM 925 N N . ILE A 1 118 ? 9.805 5.163 -4.988 1.00 96.06 118 ILE A N 1
ATOM 926 C CA . ILE A 1 118 ? 10.774 4.223 -5.551 1.00 96.06 118 ILE A CA 1
ATOM 927 C C . ILE A 1 118 ? 10.742 2.896 -4.787 1.00 96.06 118 ILE A C 1
ATOM 929 O O . ILE A 1 118 ? 11.181 2.809 -3.638 1.00 96.06 118 ILE A O 1
ATOM 933 N N . GLY A 1 119 ? 10.265 1.854 -5.465 1.00 97.06 119 GLY A N 1
ATOM 934 C CA . GLY A 1 119 ? 10.364 0.461 -5.042 1.00 97.06 119 GLY A CA 1
ATOM 935 C C . GLY A 1 119 ? 11.670 -0.173 -5.513 1.00 97.06 119 GLY A C 1
ATOM 936 O O . GLY A 1 119 ? 12.741 0.424 -5.426 1.00 97.06 119 GLY A O 1
ATOM 937 N N . PHE A 1 120 ? 11.603 -1.371 -6.072 1.00 97.31 120 PHE A N 1
ATOM 938 C CA . PHE A 1 120 ? 12.753 -2.071 -6.648 1.00 97.31 120 PHE A CA 1
ATOM 939 C C . PHE A 1 120 ? 13.009 -1.720 -8.117 1.00 97.31 120 PHE A C 1
ATOM 941 O O . PHE A 1 120 ? 13.554 -2.532 -8.852 1.00 97.31 120 PHE A O 1
ATOM 948 N N . LEU A 1 121 ? 12.651 -0.498 -8.534 1.00 94.56 121 LEU A N 1
ATOM 949 C CA . LEU A 1 121 ? 12.981 0.081 -9.839 1.00 94.56 121 LEU A CA 1
ATOM 950 C C . LEU A 1 121 ? 12.511 -0.770 -11.029 1.00 94.56 121 LEU A C 1
ATOM 952 O O . LEU A 1 121 ? 11.357 -0.609 -11.431 1.00 94.56 121 LEU A O 1
ATOM 956 N N . SER A 1 122 ? 13.390 -1.586 -11.618 1.00 93.00 122 SER A N 1
ATOM 957 C CA . SER A 1 122 ? 13.091 -2.479 -12.745 1.00 93.00 122 SER A CA 1
ATOM 958 C C . SER A 1 122 ? 12.857 -3.939 -12.332 1.00 93.00 122 SER A C 1
ATOM 960 O O . SER A 1 122 ? 12.457 -4.749 -13.166 1.00 93.00 122 SER A O 1
ATOM 962 N N . GLY A 1 123 ? 13.049 -4.264 -11.050 1.00 90.75 123 GLY A N 1
ATOM 963 C CA . GLY A 1 123 ? 12.822 -5.598 -10.492 1.00 90.75 123 GLY A CA 1
ATOM 964 C C . GLY A 1 123 ? 14.087 -6.405 -10.215 1.00 90.75 123 GLY A C 1
ATOM 965 O O . GLY A 1 123 ? 13.982 -7.589 -9.921 1.00 90.75 123 GLY A O 1
ATOM 966 N N . GLU A 1 124 ? 15.271 -5.790 -10.257 1.00 92.00 124 GLU A N 1
ATOM 967 C CA . GLU A 1 124 ? 16.558 -6.431 -9.923 1.00 92.00 124 GLU A CA 1
ATOM 968 C C . GLU A 1 124 ? 16.891 -6.375 -8.412 1.00 92.00 124 GLU A C 1
ATOM 970 O O . GLU A 1 124 ? 18.025 -6.593 -7.968 1.00 92.00 124 GLU A O 1
ATOM 975 N N . GLY A 1 125 ? 15.888 -6.071 -7.585 1.00 92.81 125 GLY A N 1
ATOM 976 C CA . GLY A 1 125 ? 16.003 -6.069 -6.131 1.00 92.81 125 GLY A CA 1
ATOM 977 C C . GLY A 1 125 ? 16.939 -4.989 -5.584 1.00 92.81 125 GLY A C 1
ATOM 978 O O . GLY A 1 125 ? 17.073 -3.889 -6.119 1.00 92.81 125 GLY A O 1
ATOM 979 N N . GLU A 1 126 ? 17.568 -5.280 -4.447 1.00 92.94 126 GLU A N 1
ATOM 980 C CA . GLU A 1 126 ? 18.425 -4.311 -3.756 1.00 92.94 126 GLU A CA 1
ATOM 981 C C . GLU A 1 126 ? 19.723 -3.982 -4.511 1.00 92.94 126 GLU A C 1
ATOM 983 O O . GLU A 1 126 ? 20.349 -2.957 -4.235 1.00 92.94 126 GLU A O 1
ATOM 988 N N . VAL A 1 127 ? 20.157 -4.842 -5.438 1.00 94.06 127 VAL A N 1
ATOM 989 C CA . VAL A 1 127 ? 21.394 -4.630 -6.202 1.00 94.06 127 VAL A CA 1
ATOM 990 C C . VAL A 1 127 ? 21.257 -3.401 -7.093 1.00 94.06 127 VAL A C 1
ATOM 992 O O . VAL A 1 127 ? 22.089 -2.498 -7.000 1.00 94.06 127 VAL A O 1
ATOM 995 N N . GLU A 1 128 ? 20.182 -3.318 -7.878 1.00 95.00 128 GLU A N 1
ATOM 996 C CA . GLU A 1 128 ? 19.911 -2.150 -8.722 1.00 95.00 128 GLU A CA 1
ATOM 997 C C . GLU A 1 128 ? 19.726 -0.890 -7.872 1.00 95.00 128 GLU A C 1
ATOM 999 O O . GLU A 1 128 ? 20.263 0.170 -8.199 1.00 95.00 128 GLU A O 1
ATOM 1004 N N . ARG A 1 129 ? 19.043 -1.004 -6.724 1.00 94.94 129 ARG A N 1
ATOM 1005 C CA . ARG A 1 129 ? 18.894 0.120 -5.789 1.00 94.94 129 ARG A CA 1
ATOM 1006 C C . ARG A 1 129 ? 20.253 0.690 -5.372 1.00 94.94 129 ARG A C 1
ATOM 1008 O O . ARG A 1 129 ? 20.471 1.893 -5.509 1.00 94.94 129 ARG A O 1
ATOM 1015 N N . ARG A 1 130 ? 21.191 -0.167 -4.950 1.00 94.06 130 ARG A N 1
ATOM 1016 C CA . ARG A 1 130 ? 22.551 0.252 -4.567 1.00 94.06 130 ARG A CA 1
ATOM 1017 C C . ARG A 1 130 ? 23.324 0.869 -5.731 1.00 94.06 130 ARG A C 1
ATOM 1019 O O . ARG A 1 130 ? 23.960 1.902 -5.545 1.00 94.06 130 ARG A O 1
ATOM 1026 N N . GLN A 1 131 ? 23.244 0.286 -6.928 1.00 95.25 131 GLN A N 1
ATOM 1027 C CA . GLN A 1 131 ? 23.901 0.826 -8.129 1.00 95.25 131 GLN A CA 1
ATOM 1028 C C . GLN A 1 131 ? 23.394 2.228 -8.503 1.00 95.25 131 GLN A C 1
ATOM 1030 O O . GLN A 1 131 ? 24.141 3.032 -9.055 1.00 95.25 131 GLN A O 1
ATOM 1035 N N . ARG A 1 132 ? 22.137 2.540 -8.173 1.00 93.88 132 ARG A N 1
ATOM 1036 C CA . ARG A 1 132 ? 21.510 3.854 -8.381 1.00 93.88 132 ARG A CA 1
ATOM 1037 C C . ARG A 1 132 ? 21.712 4.825 -7.211 1.00 93.88 132 ARG A C 1
ATOM 1039 O O . ARG A 1 132 ? 21.127 5.903 -7.222 1.00 93.88 132 ARG A O 1
ATOM 1046 N N . GLY A 1 133 ? 22.508 4.456 -6.205 1.00 93.88 133 GLY A N 1
ATOM 1047 C CA . GLY A 1 133 ? 22.772 5.288 -5.028 1.00 93.88 133 GLY A CA 1
ATOM 1048 C C . GLY A 1 133 ? 21.626 5.338 -4.012 1.00 93.88 133 GLY A C 1
ATOM 1049 O O . GLY A 1 133 ? 21.628 6.201 -3.138 1.00 93.88 133 GLY A O 1
ATOM 1050 N N . LEU A 1 134 ? 20.647 4.431 -4.100 1.00 94.00 134 LEU A N 1
ATOM 1051 C CA . LEU A 1 134 ? 19.558 4.331 -3.129 1.00 94.00 134 LEU A CA 1
ATOM 1052 C C . LEU A 1 134 ? 20.042 3.535 -1.912 1.00 94.00 134 LEU A C 1
ATOM 1054 O O . LEU A 1 134 ? 20.398 2.361 -2.027 1.00 94.00 134 LEU A O 1
ATOM 1058 N N . THR A 1 135 ? 20.063 4.175 -0.746 1.00 90.75 135 THR A N 1
ATOM 1059 C CA . THR A 1 135 ? 20.639 3.608 0.485 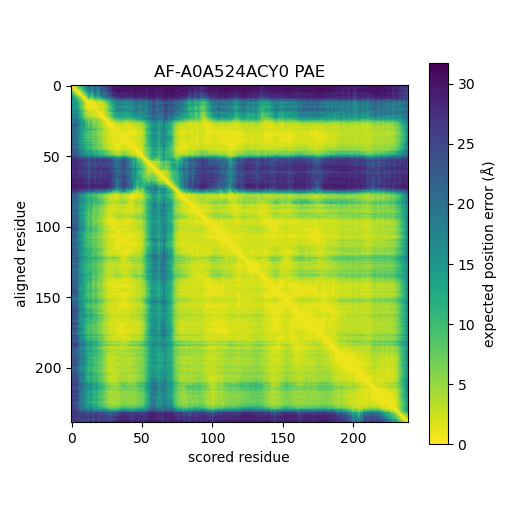1.00 90.75 135 THR A CA 1
ATOM 1060 C C . THR A 1 135 ? 19.653 2.751 1.281 1.00 90.75 135 THR A C 1
ATOM 1062 O O . THR A 1 135 ? 20.069 1.875 2.036 1.00 90.75 135 THR A O 1
ATOM 1065 N N . GLY A 1 136 ? 18.349 2.964 1.104 1.00 89.88 136 GLY A N 1
ATOM 1066 C CA . GLY A 1 136 ? 17.291 2.179 1.733 1.00 89.88 136 GLY A CA 1
ATOM 1067 C C . GLY A 1 136 ? 17.039 0.843 1.013 1.00 89.88 136 GLY A C 1
ATOM 1068 O O . GLY A 1 136 ? 17.211 0.759 -0.208 1.00 89.88 136 GLY A O 1
ATOM 1069 N N . PRO A 1 137 ? 16.545 -0.187 1.725 1.00 91.56 137 PRO A N 1
ATOM 1070 C CA . PRO A 1 137 ? 16.321 -1.534 1.198 1.00 91.56 137 PRO A CA 1
ATOM 1071 C C . PRO A 1 137 ? 15.088 -1.644 0.285 1.00 91.56 137 PRO A C 1
ATOM 1073 O O . PRO A 1 137 ? 14.896 -2.675 -0.344 1.00 91.56 137 PRO A O 1
ATOM 1076 N N . GLY A 1 138 ? 14.255 -0.601 0.196 1.00 94.12 138 GLY A N 1
ATOM 1077 C CA . GLY A 1 138 ? 12.991 -0.630 -0.544 1.00 94.12 138 GLY A CA 1
ATOM 1078 C C . GLY A 1 138 ? 11.797 -1.074 0.316 1.00 94.12 138 GLY A C 1
ATOM 1079 O O . GLY A 1 138 ? 11.917 -1.179 1.543 1.00 94.12 138 GLY A O 1
ATOM 1080 N N . PRO A 1 139 ? 10.619 -1.279 -0.301 1.00 96.88 139 PRO A N 1
ATOM 1081 C CA . PRO A 1 139 ? 9.404 -1.658 0.406 1.00 96.88 139 PRO A CA 1
ATOM 1082 C C . PRO A 1 139 ? 9.545 -3.049 1.029 1.00 96.88 139 PRO A C 1
ATOM 1084 O O . PRO A 1 139 ? 10.074 -3.979 0.427 1.00 96.88 139 PRO A O 1
ATOM 1087 N N . ARG A 1 140 ? 9.072 -3.181 2.268 1.00 96.12 140 ARG A N 1
ATOM 1088 C CA . ARG A 1 140 ? 9.169 -4.412 3.063 1.00 96.12 140 ARG A CA 1
ATOM 1089 C C . ARG A 1 140 ? 7.923 -5.268 2.961 1.00 96.12 140 ARG A C 1
ATOM 1091 O O . ARG A 1 140 ? 8.018 -6.487 3.052 1.00 96.12 140 ARG A O 1
ATOM 1098 N N . TYR A 1 141 ? 6.771 -4.621 2.845 1.00 97.75 141 TYR A N 1
ATOM 1099 C CA . TYR A 1 141 ? 5.485 -5.283 2.953 1.00 97.75 141 TYR A CA 1
ATOM 1100 C C . TYR A 1 141 ? 4.378 -4.430 2.346 1.00 97.75 141 TYR A C 1
ATOM 1102 O O . TYR A 1 141 ? 4.460 -3.197 2.365 1.00 97.75 141 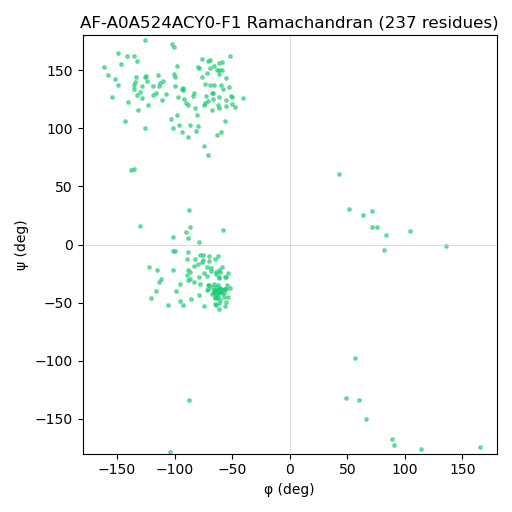TYR A O 1
ATOM 1110 N N . LEU A 1 142 ? 3.328 -5.084 1.868 1.00 98.62 142 LEU A N 1
ATOM 1111 C CA . LEU A 1 142 ? 2.072 -4.450 1.497 1.00 98.62 142 LEU A CA 1
ATOM 1112 C C . LEU A 1 142 ? 0.918 -5.184 2.182 1.00 98.62 142 LEU A C 1
ATOM 1114 O O . LEU A 1 142 ? 0.874 -6.411 2.191 1.00 98.62 142 LEU A O 1
ATOM 1118 N N . VAL A 1 143 ? -0.033 -4.433 2.729 1.00 98.25 143 VAL A N 1
ATOM 1119 C CA . VAL A 1 143 ? -1.332 -4.964 3.161 1.00 98.25 143 VAL A CA 1
ATOM 1120 C C . VAL A 1 143 ? -2.436 -4.374 2.292 1.00 98.25 143 VAL A C 1
ATOM 1122 O O . VAL A 1 143 ? -2.423 -3.180 1.993 1.00 98.25 143 VAL A O 1
ATOM 1125 N N . SER A 1 144 ? -3.381 -5.204 1.866 1.00 98.06 144 SER A N 1
ATOM 1126 C CA . SER A 1 144 ? -4.614 -4.763 1.212 1.00 98.06 144 SER A CA 1
ATOM 1127 C C . SER A 1 144 ? -5.837 -5.330 1.918 1.00 98.06 144 SER A C 1
ATOM 1129 O O . SER A 1 144 ? -5.684 -6.145 2.815 1.00 98.06 144 SER A O 1
ATOM 1131 N N . ASP A 1 145 ? -7.036 -4.950 1.497 1.00 96.31 145 ASP A N 1
ATOM 1132 C CA . ASP A 1 145 ? -8.299 -5.549 1.944 1.00 96.31 145 ASP A CA 1
ATOM 1133 C C . ASP A 1 145 ? -8.479 -7.027 1.548 1.00 96.31 145 ASP A C 1
ATOM 1135 O O . ASP A 1 145 ? -9.356 -7.691 2.095 1.00 96.31 145 ASP A O 1
ATOM 1139 N N . LEU A 1 146 ? -7.645 -7.568 0.652 1.00 98.19 146 LEU A N 1
ATOM 1140 C CA . LEU A 1 146 ? -7.700 -8.976 0.235 1.00 98.19 146 LEU A CA 1
ATOM 1141 C C . LEU A 1 146 ? -6.641 -9.871 0.895 1.00 98.19 146 LEU A C 1
ATOM 1143 O O . LEU A 1 146 ? -6.786 -11.094 0.942 1.00 98.19 146 LEU A O 1
ATOM 1147 N N . GLY A 1 147 ? -5.543 -9.296 1.380 1.00 98.00 147 GLY A N 1
ATOM 1148 C CA . GLY A 1 147 ? -4.387 -10.086 1.785 1.00 98.00 147 GLY A CA 1
ATOM 1149 C C . GLY A 1 147 ? -3.116 -9.279 1.987 1.00 98.00 147 GLY A C 1
ATOM 1150 O O . GLY A 1 147 ? -3.104 -8.046 1.927 1.00 98.00 147 GLY A O 1
ATOM 1151 N N . GLN A 1 148 ? -2.031 -10.004 2.231 1.00 98.62 148 GLN A N 1
ATOM 1152 C CA . GLN A 1 148 ? -0.728 -9.468 2.593 1.00 98.62 148 GLN A CA 1
ATOM 1153 C C . GLN A 1 148 ? 0.359 -9.960 1.639 1.00 98.62 148 GLN A C 1
ATOM 1155 O O . GLN A 1 148 ? 0.334 -11.109 1.189 1.00 98.62 148 GLN A O 1
ATOM 1160 N N . PHE A 1 149 ? 1.331 -9.092 1.372 1.00 98.69 149 PHE A N 1
ATOM 1161 C CA . PHE A 1 149 ? 2.353 -9.297 0.357 1.00 98.69 149 PHE A CA 1
ATOM 1162 C C . PHE A 1 149 ? 3.729 -8.931 0.902 1.00 98.69 149 PHE A C 1
ATOM 1164 O O . PHE A 1 149 ? 3.889 -7.893 1.550 1.00 98.69 149 PHE A O 1
ATOM 1171 N N . ASP A 1 150 ? 4.724 -9.755 0.593 1.00 97.88 150 ASP A N 1
ATOM 1172 C CA . ASP A 1 150 ? 6.132 -9.435 0.791 1.00 97.88 150 ASP A CA 1
ATOM 1173 C C . ASP A 1 150 ? 6.809 -9.077 -0.539 1.00 97.88 150 ASP A C 1
ATOM 1175 O O . ASP A 1 150 ? 6.166 -8.999 -1.590 1.00 97.88 150 ASP A O 1
ATOM 1179 N N . TYR A 1 151 ? 8.111 -8.801 -0.470 1.00 97.19 151 TYR A N 1
ATOM 1180 C CA . TYR A 1 151 ? 8.946 -8.600 -1.645 1.00 97.19 151 TYR A CA 1
ATOM 1181 C C . TYR A 1 151 ? 10.115 -9.576 -1.613 1.00 97.19 151 TYR A C 1
ATOM 1183 O O . TYR A 1 151 ? 10.941 -9.534 -0.699 1.00 97.19 151 TYR A O 1
ATOM 1191 N N . VAL A 1 152 ? 10.213 -10.428 -2.631 1.00 95.56 152 VAL A N 1
ATOM 1192 C CA . VAL A 1 152 ? 11.324 -11.368 -2.803 1.00 95.56 152 VAL A CA 1
ATOM 1193 C C . VAL A 1 152 ? 12.030 -11.064 -4.106 1.00 95.56 152 VAL A C 1
ATOM 1195 O O . VAL A 1 152 ? 11.396 -10.901 -5.138 1.00 95.56 152 VAL A O 1
ATOM 1198 N N . GLN A 1 153 ? 13.356 -10.913 -4.041 1.00 93.25 153 GLN A N 1
ATOM 1199 C CA . GLN A 1 153 ? 14.181 -10.529 -5.196 1.00 93.25 153 GLN A CA 1
ATOM 1200 C C . GLN A 1 153 ? 13.661 -9.269 -5.916 1.00 93.25 153 GLN A C 1
ATOM 1202 O O . GLN A 1 153 ? 13.828 -9.104 -7.115 1.00 93.25 153 GLN A O 1
ATOM 1207 N N . GLY A 1 154 ? 13.035 -8.361 -5.162 1.00 95.12 154 GLY A N 1
ATOM 1208 C CA . GLY A 1 154 ? 12.476 -7.119 -5.681 1.00 95.12 154 GLY A CA 1
ATOM 1209 C C . GLY A 1 154 ? 11.079 -7.220 -6.291 1.00 95.12 154 GLY A C 1
ATOM 1210 O O . GLY A 1 154 ? 10.620 -6.242 -6.873 1.00 95.12 154 GLY A O 1
ATOM 1211 N N . ARG A 1 155 ? 10.397 -8.361 -6.160 1.00 97.44 155 ARG A N 1
ATOM 1212 C CA . ARG A 1 155 ? 9.079 -8.610 -6.754 1.00 97.44 155 ARG A CA 1
ATOM 1213 C C . ARG A 1 155 ? 8.040 -8.890 -5.676 1.00 97.44 155 ARG A C 1
ATOM 1215 O O . ARG A 1 155 ? 8.317 -9.588 -4.703 1.00 97.44 155 ARG A O 1
ATOM 1222 N N . MET A 1 156 ? 6.867 -8.291 -5.837 1.00 98.50 156 MET A N 1
ATOM 1223 C CA . MET A 1 156 ? 5.725 -8.429 -4.942 1.00 98.50 156 MET A CA 1
ATOM 1224 C C . MET A 1 156 ? 5.197 -9.858 -4.993 1.00 98.50 156 MET A C 1
ATOM 1226 O O . MET A 1 156 ? 4.904 -10.374 -6.074 1.00 98.50 156 MET A O 1
ATOM 1230 N N . ARG A 1 157 ? 5.012 -10.462 -3.819 1.00 98.44 157 ARG A N 1
ATOM 1231 C CA . ARG A 1 157 ? 4.535 -11.835 -3.692 1.00 98.44 157 ARG A CA 1
ATOM 1232 C C . ARG A 1 157 ? 3.467 -11.962 -2.614 1.00 98.44 157 ARG A C 1
ATOM 1234 O O . ARG A 1 157 ? 3.621 -11.454 -1.508 1.00 98.44 157 ARG A O 1
ATOM 1241 N N . LEU A 1 158 ? 2.381 -12.661 -2.930 1.00 98.75 158 LEU A N 1
ATOM 1242 C CA . LEU A 1 158 ? 1.294 -12.954 -1.997 1.00 98.75 158 LEU A CA 1
ATOM 1243 C C . LEU A 1 158 ? 1.751 -13.966 -0.945 1.00 98.75 158 LEU A C 1
ATOM 1245 O O . LEU A 1 158 ? 2.149 -15.078 -1.295 1.00 98.75 158 LEU A O 1
ATOM 1249 N N . VAL A 1 159 ? 1.640 -13.603 0.334 1.00 98.56 159 VAL A N 1
ATOM 1250 C CA . VAL A 1 159 ? 2.015 -14.469 1.470 1.00 98.56 159 VAL A CA 1
ATOM 1251 C C . VAL A 1 159 ? 0.830 -14.864 2.345 1.00 98.56 159 VAL A C 1
ATOM 1253 O O . VAL A 1 159 ? 0.883 -15.883 3.033 1.00 98.56 159 VAL A O 1
ATOM 1256 N N . SER A 1 160 ? -0.258 -14.091 2.315 1.00 98.62 160 SER A N 1
ATOM 1257 C CA . SER A 1 160 ? -1.473 -14.421 3.056 1.00 98.62 160 SER A CA 1
ATOM 1258 C C . SER A 1 160 ? -2.724 -13.855 2.394 1.00 98.62 160 SER A C 1
ATOM 1260 O O . SER A 1 160 ? -2.696 -12.729 1.905 1.00 98.62 160 SER A O 1
ATOM 1262 N N . CYS A 1 161 ? -3.825 -14.607 2.421 1.00 98.69 161 CYS A N 1
ATOM 1263 C CA . CYS A 1 161 ? -5.163 -14.112 2.084 1.00 98.69 161 CYS A CA 1
ATOM 1264 C C . CYS A 1 161 ? -5.946 -13.828 3.367 1.00 98.69 161 CYS A C 1
ATOM 1266 O O . CYS A 1 161 ? -5.769 -14.520 4.370 1.00 98.69 161 CYS A O 1
ATOM 1268 N N . HIS A 1 162 ? -6.809 -12.818 3.359 1.00 98.12 162 HIS A N 1
ATOM 1269 C CA . HIS A 1 162 ? -7.739 -12.604 4.467 1.00 98.12 162 HIS A CA 1
ATOM 1270 C C . HIS A 1 162 ? -8.830 -13.690 4.494 1.00 98.12 162 HIS A C 1
ATOM 1272 O O . HIS A 1 162 ? -9.068 -14.327 3.466 1.00 98.12 162 HIS A O 1
ATOM 1278 N N . PRO A 1 163 ? -9.485 -13.934 5.647 1.00 97.50 163 PRO A N 1
ATOM 1279 C CA . PRO A 1 163 ? -10.516 -14.963 5.752 1.00 97.50 163 PRO A CA 1
ATOM 1280 C C . PRO A 1 163 ? -11.587 -14.840 4.663 1.00 97.50 163 PRO A C 1
ATOM 1282 O O . PRO A 1 163 ? -12.164 -13.771 4.464 1.00 97.50 163 PRO A O 1
ATOM 1285 N N . GLY A 1 164 ? -11.846 -15.944 3.960 1.00 96.50 164 GLY A N 1
ATOM 1286 C CA . GLY A 1 164 ? -12.815 -16.007 2.860 1.00 96.50 164 GLY A CA 1
ATOM 1287 C C . GLY A 1 164 ? -12.310 -15.522 1.495 1.00 96.50 164 GLY A C 1
ATOM 1288 O O . GLY A 1 164 ? -13.032 -15.689 0.516 1.00 96.50 164 GLY A O 1
ATOM 1289 N N . VAL A 1 165 ? -11.089 -14.986 1.401 1.00 98.19 165 VAL A N 1
ATOM 1290 C CA . VAL A 1 165 ? -10.480 -14.555 0.134 1.00 98.19 165 VAL A CA 1
ATOM 1291 C C . VAL A 1 165 ? -9.632 -15.680 -0.454 1.00 98.19 165 VAL A C 1
ATOM 1293 O O . VAL A 1 165 ? -8.818 -16.297 0.234 1.00 98.19 165 VAL A O 1
ATOM 1296 N N . SER A 1 166 ? -9.789 -15.935 -1.754 1.00 98.06 166 SER A N 1
ATOM 1297 C CA . SER A 1 166 ? -8.984 -16.930 -2.473 1.00 98.06 166 SER A CA 1
ATOM 1298 C C . SER A 1 166 ? -7.814 -16.299 -3.236 1.00 98.06 166 SER A C 1
ATOM 1300 O O . SER A 1 166 ? -7.902 -15.170 -3.713 1.00 98.06 166 SER A O 1
ATOM 1302 N N . VAL A 1 167 ? -6.739 -17.060 -3.465 1.00 98.56 167 VAL A N 1
ATOM 1303 C CA . VAL A 1 167 ? -5.617 -16.626 -4.325 1.00 98.56 167 VAL A CA 1
ATOM 1304 C C . VAL A 1 167 ? -6.095 -16.233 -5.731 1.00 98.56 167 VAL A C 1
ATOM 1306 O O . VAL A 1 167 ? -5.611 -15.259 -6.305 1.00 98.56 167 VAL A O 1
ATOM 1309 N N . ALA A 1 168 ? -7.069 -16.969 -6.278 1.00 98.38 168 ALA A N 1
ATOM 1310 C CA . ALA A 1 168 ? -7.642 -16.690 -7.593 1.00 98.38 168 ALA A CA 1
ATOM 1311 C C . ALA A 1 168 ? -8.358 -15.331 -7.634 1.00 98.38 168 ALA A C 1
ATOM 1313 O O . ALA A 1 168 ? -8.236 -14.600 -8.615 1.00 98.38 168 ALA A O 1
ATOM 1314 N N . GLU A 1 169 ? -9.062 -14.974 -6.560 1.00 98.44 169 GLU A N 1
ATOM 1315 C CA . GLU A 1 169 ? -9.707 -13.671 -6.415 1.00 98.44 169 GLU A CA 1
ATOM 1316 C C . GLU A 1 169 ? -8.683 -12.535 -6.350 1.00 98.44 169 GLU A C 1
ATOM 1318 O O . GLU A 1 169 ? -8.837 -11.547 -7.072 1.00 98.44 169 GLU A O 1
ATOM 1323 N N . VAL A 1 170 ? -7.612 -12.695 -5.561 1.00 98.62 170 VAL A N 1
ATOM 1324 C CA . VAL A 1 170 ? -6.515 -11.713 -5.508 1.00 98.62 170 VAL A CA 1
ATOM 1325 C C . VAL A 1 170 ? -5.943 -11.499 -6.909 1.00 98.62 170 VAL A C 1
ATOM 1327 O O . VAL A 1 170 ? -5.918 -10.374 -7.402 1.00 98.62 170 VAL A O 1
ATOM 1330 N N . GLN A 1 171 ? -5.568 -12.581 -7.599 1.00 98.44 171 GLN A N 1
ATOM 1331 C CA . GLN A 1 171 ? -4.997 -12.506 -8.944 1.00 98.44 171 GLN A CA 1
ATOM 1332 C C . GLN A 1 171 ? -5.960 -11.874 -9.962 1.00 98.44 171 GLN A C 1
ATOM 1334 O O . GLN A 1 171 ? -5.516 -11.120 -10.830 1.00 98.44 171 GLN A O 1
ATOM 1339 N N . ALA A 1 172 ? -7.267 -12.142 -9.874 1.00 98.44 172 ALA A N 1
ATOM 1340 C CA . ALA A 1 172 ? -8.263 -11.528 -10.754 1.00 98.44 172 ALA A CA 1
ATOM 1341 C C . ALA A 1 172 ? -8.319 -9.998 -10.579 1.00 98.44 172 ALA A C 1
ATOM 1343 O O . ALA A 1 172 ? -8.494 -9.262 -11.559 1.00 98.44 172 ALA A O 1
ATOM 1344 N N . GLN A 1 173 ? -8.119 -9.521 -9.346 1.00 98.56 173 GLN A N 1
ATOM 1345 C CA . GLN A 1 173 ? -8.115 -8.103 -8.985 1.00 98.56 173 GLN A CA 1
ATOM 1346 C C . GLN A 1 173 ? -6.736 -7.434 -9.122 1.00 98.56 173 GLN A C 1
ATOM 1348 O O . GLN A 1 173 ? -6.655 -6.210 -9.053 1.00 98.56 173 GLN A O 1
ATOM 1353 N N . THR A 1 174 ? -5.674 -8.186 -9.418 1.00 98.81 174 THR A N 1
ATOM 1354 C CA . THR A 1 174 ? -4.335 -7.663 -9.729 1.00 98.81 174 THR A CA 1
ATOM 1355 C C . THR A 1 174 ? -4.158 -7.462 -11.243 1.00 98.81 174 THR A C 1
ATOM 1357 O O . THR A 1 174 ? -4.489 -8.326 -12.057 1.00 98.81 174 THR A O 1
ATOM 1360 N N . GLY A 1 175 ? -3.634 -6.308 -11.665 1.00 98.44 175 GLY A N 1
ATOM 1361 C CA . GLY A 1 175 ? -3.441 -5.958 -13.080 1.00 98.44 175 GLY A CA 1
ATOM 1362 C C . GLY A 1 175 ? -2.212 -6.581 -13.751 1.00 98.44 175 GLY A C 1
ATOM 1363 O O . GLY A 1 175 ? -1.979 -6.307 -14.923 1.00 98.44 175 GLY A O 1
ATOM 1364 N N . PHE A 1 176 ? -1.451 -7.410 -13.038 1.00 98.31 176 PHE A N 1
ATOM 1365 C CA . PHE A 1 176 ? -0.236 -8.082 -13.501 1.00 98.31 176 PHE A CA 1
ATOM 1366 C C . PHE A 1 176 ? -0.158 -9.519 -12.951 1.00 98.31 176 PHE A C 1
ATOM 1368 O O . PHE A 1 176 ? -0.854 -9.835 -11.980 1.00 98.31 176 PHE A O 1
ATOM 1375 N N . PRO A 1 177 ? 0.674 -10.402 -13.538 1.00 97.81 177 PRO A N 1
ATOM 1376 C CA . PRO A 1 177 ? 0.941 -11.725 -12.977 1.00 97.81 177 PRO A CA 1
ATOM 1377 C C . PRO A 1 177 ? 1.592 -11.604 -11.596 1.00 97.81 177 PRO A C 1
ATOM 1379 O O . PRO A 1 177 ? 2.677 -11.033 -11.464 1.00 97.81 177 PRO A O 1
ATOM 1382 N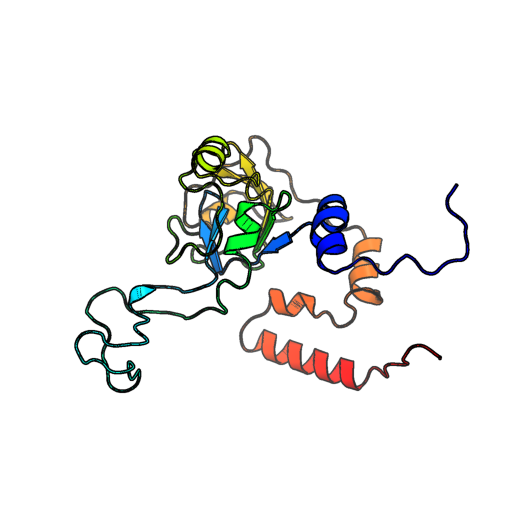 N . LEU A 1 178 ? 0.915 -12.112 -10.572 1.00 97.12 178 LEU A N 1
ATOM 1383 C CA . LEU A 1 178 ? 1.332 -12.003 -9.183 1.00 97.12 178 LEU A CA 1
ATOM 1384 C C . LEU A 1 178 ? 2.165 -13.225 -8.790 1.00 97.12 178 LEU A C 1
ATOM 1386 O O . LEU A 1 178 ? 1.784 -14.362 -9.072 1.00 97.12 178 LEU A O 1
ATOM 1390 N N . GLU A 1 179 ? 3.286 -13.011 -8.105 1.00 97.69 179 GLU A N 1
ATOM 1391 C CA . GLU A 1 179 ? 4.011 -14.128 -7.503 1.00 97.69 179 GLU A CA 1
ATOM 1392 C C . GLU A 1 179 ? 3.261 -14.640 -6.278 1.00 97.69 179 GLU A C 1
ATOM 1394 O O . GLU A 1 179 ? 2.777 -13.864 -5.454 1.00 97.69 179 GLU A O 1
ATOM 1399 N N . ILE A 1 180 ? 3.184 -15.959 -6.131 1.00 98.38 180 ILE A N 1
ATOM 1400 C CA . ILE A 1 180 ? 2.469 -16.608 -5.034 1.00 98.38 180 ILE A CA 1
ATOM 1401 C C . ILE A 1 180 ? 3.481 -17.382 -4.193 1.00 98.38 180 ILE A C 1
ATOM 1403 O O . ILE A 1 180 ? 4.297 -18.134 -4.730 1.00 98.38 180 ILE A O 1
ATOM 1407 N N . ALA A 1 181 ? 3.463 -17.191 -2.872 1.00 98.00 181 ALA A N 1
ATOM 1408 C CA . ALA A 1 181 ? 4.309 -17.968 -1.976 1.00 98.00 181 ALA A CA 1
ATOM 1409 C C . ALA A 1 181 ? 3.965 -19.470 -2.056 1.00 98.00 181 ALA A C 1
ATOM 1411 O O . ALA A 1 181 ? 2.802 -19.818 -2.262 1.00 98.00 181 ALA A O 1
ATOM 1412 N N . PRO A 1 182 ? 4.935 -20.380 -1.823 1.00 97.00 182 PRO A N 1
ATOM 1413 C CA . PRO A 1 182 ? 4.670 -21.825 -1.805 1.00 97.00 182 PRO A CA 1
ATOM 1414 C C . PRO A 1 182 ? 3.575 -22.236 -0.814 1.00 97.00 182 PRO A C 1
ATOM 1416 O O . PRO A 1 182 ? 2.888 -23.232 -1.015 1.00 97.00 182 PRO A O 1
ATOM 1419 N N . TYR A 1 183 ? 3.422 -21.455 0.256 1.00 95.69 183 TYR A N 1
ATOM 1420 C CA . TYR A 1 183 ? 2.359 -21.585 1.235 1.00 95.69 183 TYR A CA 1
ATOM 1421 C C . TYR A 1 183 ? 1.741 -20.208 1.483 1.00 95.69 183 TYR A C 1
ATOM 1423 O O . TYR A 1 183 ? 2.420 -19.306 1.975 1.00 95.69 183 TYR A O 1
ATOM 1431 N N . VAL A 1 184 ? 0.463 -20.055 1.134 1.00 97.38 184 VAL A N 1
ATOM 1432 C CA . VAL A 1 184 ? -0.323 -18.844 1.398 1.00 97.38 184 VAL A CA 1
ATOM 1433 C C . VAL A 1 184 ? -1.234 -19.129 2.582 1.00 97.38 184 VAL A C 1
ATOM 1435 O O . VAL A 1 184 ? -2.190 -19.892 2.468 1.00 97.38 184 VAL A O 1
ATOM 1438 N N . ALA A 1 185 ? -0.915 -18.533 3.728 1.00 94.38 185 ALA A N 1
ATOM 1439 C CA . ALA A 1 185 ? -1.690 -18.720 4.948 1.00 94.38 185 ALA A CA 1
ATOM 1440 C C . ALA A 1 185 ? -2.970 -17.872 4.931 1.00 94.38 185 ALA A C 1
ATOM 1442 O O . ALA A 1 185 ? -2.991 -16.771 4.373 1.00 94.38 185 ALA A O 1
ATOM 1443 N N . GLU A 1 186 ? -4.014 -18.314 5.624 1.00 97.81 186 GLU A N 1
ATOM 1444 C CA . GLU A 1 186 ? -5.090 -17.401 6.008 1.00 97.81 186 GLU A CA 1
ATOM 1445 C C . GLU A 1 186 ? -4.571 -16.408 7.065 1.00 97.81 186 GLU A C 1
ATOM 1447 O O . GLU A 1 186 ? -3.822 -16.780 7.972 1.00 97.81 186 GLU A O 1
ATOM 1452 N N . THR A 1 187 ? -4.926 -15.129 6.935 1.00 97.38 187 THR A N 1
ATOM 1453 C CA . THR A 1 187 ? -4.565 -14.095 7.909 1.00 97.38 187 THR A CA 1
ATOM 1454 C C . THR A 1 187 ? -5.293 -14.373 9.225 1.00 97.38 187 THR A C 1
ATOM 1456 O O . THR A 1 187 ? -6.524 -14.435 9.215 1.00 97.38 187 THR A O 1
ATOM 1459 N N . PRO A 1 188 ? -4.582 -14.482 10.363 1.00 95.56 188 PRO A N 1
ATOM 1460 C CA . PRO A 1 188 ? -5.229 -14.685 11.653 1.00 95.56 188 PRO A CA 1
ATOM 1461 C C . PRO A 1 188 ? -6.217 -13.551 11.968 1.00 95.56 188 PRO A C 1
ATOM 1463 O O . PRO A 1 188 ? -5.857 -12.379 11.805 1.00 95.56 188 PRO A O 1
ATOM 1466 N N . PRO A 1 189 ? -7.442 -13.856 12.433 1.00 94.75 189 PRO A N 1
ATOM 1467 C CA . PRO A 1 189 ? -8.375 -12.822 12.855 1.00 94.75 189 PRO A CA 1
ATOM 1468 C C . PRO A 1 189 ? -7.845 -12.090 14.101 1.00 94.75 189 PRO A C 1
ATOM 1470 O O . PRO A 1 189 ? -7.101 -12.678 14.894 1.00 94.75 189 PRO A O 1
ATOM 1473 N N . PRO A 1 190 ? -8.237 -10.820 14.315 1.00 95.94 190 PRO A N 1
ATOM 1474 C CA . PRO A 1 190 ? -7.881 -10.100 15.531 1.00 95.94 190 PRO A CA 1
ATOM 1475 C C . PRO A 1 190 ? -8.499 -10.773 16.762 1.00 95.94 190 PRO A C 1
ATOM 1477 O O . PRO A 1 190 ? -9.582 -11.361 16.697 1.00 95.94 190 PRO A O 1
ATOM 1480 N N . THR A 1 191 ? -7.831 -10.657 17.908 1.00 97.81 191 THR A N 1
ATOM 1481 C CA . THR A 1 191 ? -8.360 -11.178 19.174 1.00 97.81 191 THR A CA 1
ATOM 1482 C C . THR A 1 191 ? -9.575 -10.369 19.634 1.00 97.81 191 THR A C 1
ATOM 1484 O O . THR A 1 191 ? -9.752 -9.208 19.259 1.00 97.81 191 THR A O 1
ATOM 1487 N N . GLN A 1 192 ? -10.414 -10.955 20.495 1.00 98.06 192 GLN A N 1
ATOM 1488 C CA . GLN A 1 192 ? -11.565 -10.242 21.068 1.00 98.06 192 GLN A CA 1
ATOM 1489 C C . GLN A 1 192 ? -11.139 -8.967 21.808 1.00 98.06 192 GLN A C 1
ATOM 1491 O O . GLN A 1 192 ? -11.794 -7.936 21.682 1.00 98.06 192 GLN A O 1
ATOM 1496 N N . GLU A 1 193 ? -10.013 -9.019 22.521 1.00 98.00 193 GLU A N 1
ATOM 1497 C CA . GLU A 1 193 ? -9.428 -7.868 23.209 1.00 98.00 193 GLU A CA 1
ATOM 1498 C C . GLU A 1 193 ? -9.005 -6.766 22.228 1.00 98.00 193 GLU A C 1
ATOM 1500 O O . GLU A 1 193 ? -9.364 -5.608 22.418 1.00 98.00 193 GLU A O 1
ATOM 1505 N N . GLN A 1 194 ? -8.329 -7.115 21.128 1.00 97.75 194 GLN A N 1
ATOM 1506 C CA . GLN A 1 194 ? -7.954 -6.148 20.089 1.00 97.75 194 GLN A CA 1
ATOM 1507 C C . GLN A 1 194 ? -9.182 -5.499 19.443 1.00 97.75 194 GLN A C 1
ATOM 1509 O O . GLN A 1 194 ? -9.194 -4.293 19.199 1.00 97.75 194 GLN A O 1
ATOM 1514 N N . VAL A 1 195 ? -10.232 -6.284 19.181 1.00 97.69 195 VAL A N 1
ATOM 1515 C CA . VAL A 1 195 ? -11.496 -5.772 18.635 1.00 97.69 195 VAL A CA 1
ATOM 1516 C C . VAL A 1 195 ? -12.177 -4.829 19.624 1.00 97.69 195 VAL A C 1
ATOM 1518 O O . VAL A 1 195 ? -12.691 -3.793 19.200 1.00 97.69 195 VAL A O 1
ATOM 1521 N N . LYS A 1 196 ? -12.166 -5.165 20.919 1.00 97.75 196 LYS A N 1
ATOM 1522 C CA . LYS A 1 196 ? -12.705 -4.320 21.986 1.00 97.75 196 LYS A CA 1
ATOM 1523 C C . LYS A 1 196 ? -11.958 -2.987 22.054 1.00 97.75 196 LYS A C 1
ATOM 1525 O O . LYS A 1 196 ? -12.583 -1.950 21.866 1.00 97.75 196 LYS A O 1
ATOM 1530 N N . LEU A 1 197 ? -10.630 -3.019 22.194 1.00 97.81 197 LEU A N 1
ATOM 1531 C CA . LEU A 1 197 ? -9.780 -1.821 22.215 1.00 97.81 197 LEU A CA 1
ATOM 1532 C C . LEU A 1 197 ? -10.019 -0.938 20.986 1.00 97.81 197 LEU A C 1
ATOM 1534 O O . LEU A 1 197 ? -10.200 0.270 21.107 1.00 97.81 197 LEU A O 1
ATOM 1538 N N . LEU A 1 198 ? -10.086 -1.539 19.795 1.00 96.50 198 LEU A N 1
ATOM 1539 C CA . LEU A 1 198 ? -10.331 -0.797 18.561 1.00 96.50 198 LEU A CA 1
ATOM 1540 C C . LEU A 1 198 ? -11.690 -0.083 18.560 1.00 96.50 198 LEU A C 1
ATOM 1542 O O . LEU A 1 198 ? -11.789 1.032 18.059 1.00 96.50 198 LEU A O 1
ATOM 1546 N N . ARG A 1 199 ? -12.741 -0.736 19.063 1.00 96.44 199 ARG A N 1
ATOM 1547 C CA . ARG A 1 199 ? -14.124 -0.237 18.999 1.00 96.44 199 ARG A CA 1
ATOM 1548 C C . ARG A 1 199 ? -14.523 0.647 20.172 1.00 96.44 199 ARG A C 1
ATOM 1550 O O . ARG A 1 199 ? -15.494 1.376 20.029 1.00 96.44 199 ARG A O 1
ATOM 1557 N N . GLU A 1 200 ? -13.838 0.551 21.302 1.00 95.88 200 GLU A N 1
ATOM 1558 C CA . GLU A 1 200 ? -14.219 1.256 22.530 1.00 95.88 200 GLU A CA 1
ATOM 1559 C C . GLU A 1 200 ? -13.218 2.353 22.906 1.00 95.88 200 GLU A C 1
ATOM 1561 O O . GLU A 1 200 ? -13.630 3.365 23.463 1.00 95.88 200 GLU A O 1
ATOM 1566 N N . GLU A 1 201 ? -11.933 2.201 22.562 1.00 95.19 201 GLU A N 1
ATOM 1567 C CA . GLU A 1 201 ? -10.872 3.103 23.036 1.00 95.19 201 GLU A CA 1
ATOM 1568 C C . GLU A 1 201 ? -10.126 3.820 21.901 1.00 95.19 201 GLU A C 1
ATOM 1570 O O . GLU A 1 201 ? -9.915 5.027 21.970 1.00 95.19 201 GLU A O 1
ATOM 1575 N N . ILE A 1 202 ? -9.731 3.104 20.842 1.00 94.94 202 ILE A N 1
ATOM 1576 C CA . ILE A 1 202 ? -8.861 3.651 19.783 1.00 94.94 202 ILE A CA 1
ATOM 1577 C C . ILE A 1 202 ? -9.667 4.379 18.702 1.00 94.94 202 ILE A C 1
ATOM 1579 O O . ILE A 1 202 ? -9.297 5.471 18.281 1.00 94.94 202 ILE A O 1
ATOM 1583 N N . ASP A 1 203 ? -10.746 3.764 18.217 1.00 96.00 203 ASP A N 1
ATOM 1584 C CA . ASP A 1 203 ? -11.609 4.319 17.170 1.00 96.00 203 ASP A CA 1
ATOM 1585 C C . ASP A 1 203 ? -13.101 4.085 17.496 1.00 96.00 203 ASP A C 1
ATOM 1587 O O . ASP A 1 203 ? -13.805 3.363 16.770 1.00 96.00 203 ASP A O 1
ATOM 1591 N N . PRO A 1 204 ? -13.604 4.680 18.600 1.00 95.00 204 PRO A N 1
ATOM 1592 C CA . PRO A 1 204 ? -14.983 4.496 19.061 1.00 95.00 204 PRO A CA 1
ATOM 1593 C C . PRO A 1 204 ? -16.040 5.113 18.137 1.00 95.00 204 PRO A C 1
ATOM 1595 O O . PRO A 1 204 ? -17.204 4.694 18.122 1.00 95.00 204 PRO A O 1
ATOM 1598 N N . LEU A 1 205 ? -15.645 6.095 17.326 1.00 94.69 205 LEU A N 1
ATOM 1599 C CA . LEU A 1 205 ? -16.508 6.680 16.300 1.00 94.69 205 LEU A CA 1
ATOM 1600 C C . LEU A 1 205 ? -16.526 5.849 15.010 1.00 94.69 205 LEU A C 1
ATOM 1602 O O . LEU A 1 205 ? -17.400 6.045 14.172 1.00 94.69 205 LEU A O 1
ATOM 1606 N N . GLY A 1 206 ? -15.619 4.881 14.855 1.00 93.94 206 GLY A N 1
ATOM 1607 C CA . GLY A 1 206 ? -15.556 4.042 13.663 1.00 93.94 206 GLY A CA 1
ATOM 1608 C C . GL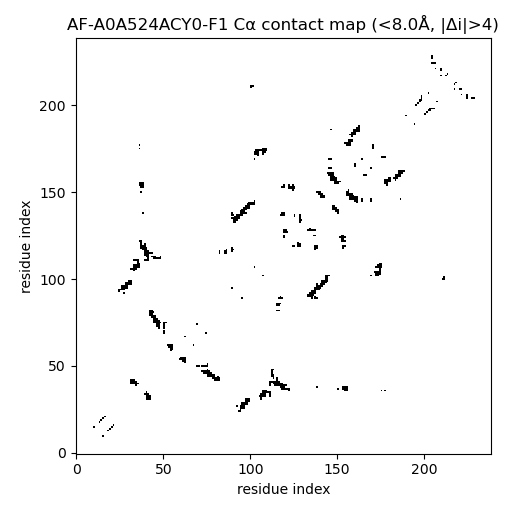Y A 1 206 ? -15.054 4.786 12.425 1.00 93.94 206 GLY A C 1
ATOM 1609 O O . GLY A 1 206 ? -15.404 4.402 11.308 1.00 93.94 206 GLY A O 1
ATOM 1610 N N . VAL A 1 207 ? -14.222 5.816 12.600 1.00 95.19 207 VAL A N 1
ATOM 1611 C CA . VAL A 1 207 ? -13.644 6.635 11.526 1.00 95.19 207 VAL A CA 1
ATOM 1612 C C . VAL A 1 207 ? -12.926 5.768 10.497 1.00 95.19 207 VAL A C 1
ATOM 1614 O O . VAL A 1 207 ? -13.032 6.030 9.298 1.00 95.19 207 VAL A O 1
ATOM 1617 N N . ARG A 1 208 ? -12.280 4.671 10.922 1.00 93.69 208 ARG A N 1
ATOM 1618 C CA . ARG A 1 208 ? -11.597 3.734 10.011 1.00 93.69 208 ARG A CA 1
ATOM 1619 C C . ARG A 1 208 ? -12.512 3.172 8.922 1.00 93.69 208 ARG A C 1
ATOM 1621 O O . ARG A 1 208 ? -12.043 2.824 7.846 1.00 93.69 208 ARG A O 1
ATOM 1628 N N . GLN A 1 209 ? -13.821 3.076 9.177 1.00 92.19 209 GLN A N 1
ATOM 1629 C CA . GLN A 1 209 ? -14.773 2.547 8.199 1.00 92.19 209 GLN A CA 1
ATOM 1630 C C . GLN A 1 209 ? -14.852 3.440 6.955 1.00 92.19 209 GLN A C 1
ATOM 1632 O O . GLN A 1 209 ? -15.153 2.951 5.867 1.00 92.19 209 GLN A O 1
ATOM 1637 N N . LEU A 1 210 ? -14.525 4.732 7.078 1.00 93.44 210 LEU A N 1
ATOM 1638 C CA . LEU A 1 210 ? -14.492 5.665 5.953 1.00 93.44 210 LEU A CA 1
ATOM 1639 C C . LEU A 1 210 ? -13.469 5.280 4.874 1.00 93.44 210 LEU A C 1
ATOM 1641 O O . LEU A 1 210 ? -13.649 5.695 3.729 1.00 93.44 210 LEU A O 1
ATOM 1645 N N . GLU A 1 211 ? -12.444 4.486 5.205 1.00 88.88 211 GLU A N 1
ATOM 1646 C CA . GLU A 1 211 ? -11.474 3.941 4.240 1.00 88.88 211 GLU A CA 1
ATOM 1647 C C . GLU A 1 211 ? -12.133 2.929 3.285 1.00 88.88 211 GLU A C 1
ATOM 1649 O O . GLU A 1 211 ? -11.867 2.902 2.079 1.00 88.88 211 GLU A O 1
ATOM 1654 N N . CYS A 1 212 ? -13.078 2.141 3.801 1.00 85.06 212 CYS A N 1
ATOM 1655 C CA . CYS A 1 212 ? -13.785 1.107 3.045 1.00 85.06 212 CYS A CA 1
ATOM 1656 C C . CYS A 1 212 ? -15.059 1.634 2.361 1.00 85.06 212 CYS A C 1
ATOM 1658 O O . CYS A 1 212 ? -15.621 0.976 1.486 1.00 85.06 212 CYS A O 1
ATOM 1660 N N . LEU A 1 213 ? -15.522 2.841 2.705 1.00 88.94 213 LEU A N 1
ATOM 1661 C CA . LEU A 1 213 ? -16.753 3.438 2.172 1.00 88.94 213 LEU A CA 1
ATOM 1662 C C . LEU A 1 213 ? -16.479 4.450 1.053 1.00 88.94 213 LEU A C 1
ATOM 1664 O O . LEU A 1 213 ? -15.490 5.173 1.057 1.00 88.94 213 LEU A O 1
ATOM 1668 N N . SER A 1 214 ? -17.361 4.512 0.051 1.00 87.38 214 SER A N 1
ATOM 1669 C CA . SER A 1 214 ? -17.283 5.488 -1.053 1.00 87.38 214 SER A CA 1
ATOM 1670 C C . SER A 1 214 ? -18.638 6.118 -1.354 1.00 87.38 214 SER A C 1
ATOM 1672 O O . SER A 1 214 ? -19.682 5.589 -0.973 1.00 87.38 214 SER A O 1
ATOM 1674 N N . GLY A 1 215 ? -18.616 7.249 -2.065 1.00 91.75 215 GLY A N 1
ATOM 1675 C CA . GLY A 1 215 ? -19.820 7.914 -2.554 1.00 91.75 215 GLY A CA 1
ATOM 1676 C C . GLY A 1 215 ? -20.762 8.335 -1.428 1.00 91.75 215 GLY A C 1
ATOM 1677 O O . GLY A 1 215 ? -20.341 8.923 -0.432 1.00 91.75 215 GLY A O 1
ATOM 1678 N N . GLU A 1 216 ? -22.047 8.040 -1.597 1.00 94.00 216 GLU A N 1
ATOM 1679 C CA . GLU A 1 216 ? -23.092 8.418 -0.646 1.00 94.00 216 GLU A CA 1
ATOM 1680 C C . GLU A 1 216 ? -22.934 7.744 0.718 1.00 94.00 216 GLU A C 1
ATOM 1682 O O . GLU A 1 216 ? -23.011 8.434 1.731 1.00 94.00 216 GLU A O 1
ATOM 1687 N N . LYS A 1 217 ? -22.602 6.445 0.752 1.00 93.19 217 LYS A N 1
ATOM 1688 C CA . LYS A 1 217 ? -22.381 5.712 2.010 1.00 93.19 217 LYS A CA 1
ATOM 1689 C C . LYS A 1 217 ? -21.293 6.368 2.862 1.00 93.19 217 LYS A C 1
ATOM 1691 O O . LYS A 1 217 ? -21.469 6.537 4.062 1.00 93.19 217 LYS A O 1
ATOM 1696 N N . ARG A 1 218 ? -20.195 6.809 2.231 1.00 94.31 218 ARG A N 1
ATOM 1697 C CA . ARG A 1 218 ? -19.113 7.524 2.930 1.00 94.31 218 ARG A CA 1
ATOM 1698 C C . ARG A 1 218 ? -19.572 8.879 3.465 1.00 94.31 218 ARG A C 1
ATOM 1700 O O . ARG A 1 218 ? 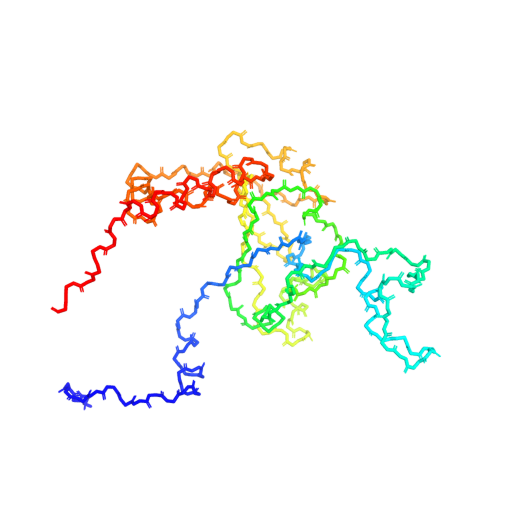-19.199 9.247 4.570 1.00 94.31 218 ARG A O 1
ATOM 1707 N N . ARG A 1 219 ? -20.355 9.634 2.684 1.00 94.69 219 ARG A N 1
ATOM 1708 C CA . ARG A 1 219 ? -20.890 10.938 3.115 1.00 94.69 219 ARG A CA 1
ATOM 1709 C C . ARG A 1 219 ? -21.874 10.798 4.276 1.00 94.69 219 ARG A C 1
ATOM 1711 O O . ARG A 1 219 ? -21.851 11.628 5.172 1.00 94.69 219 ARG A O 1
ATOM 1718 N N . ALA A 1 220 ? -22.720 9.769 4.257 1.00 95.50 220 ALA A N 1
ATOM 1719 C CA . ALA A 1 220 ? -23.644 9.472 5.347 1.00 95.50 220 ALA A CA 1
ATOM 1720 C C . ALA A 1 220 ? -22.888 9.119 6.636 1.00 95.50 220 ALA A C 1
ATOM 1722 O O . ALA A 1 220 ? -23.088 9.793 7.638 1.00 95.50 220 ALA A O 1
ATOM 1723 N N . ALA A 1 221 ? -21.948 8.169 6.569 1.00 94.69 221 ALA A N 1
ATOM 1724 C CA . ALA A 1 221 ? -21.123 7.789 7.717 1.00 94.69 221 ALA A CA 1
ATOM 1725 C C . ALA A 1 221 ? -20.313 8.970 8.277 1.00 94.69 221 ALA A C 1
ATOM 1727 O O . ALA A 1 221 ? -20.209 9.130 9.485 1.00 94.69 221 ALA A O 1
ATOM 1728 N N . LEU A 1 222 ? -19.773 9.835 7.408 1.00 96.06 222 LEU A N 1
ATOM 1729 C CA . LEU A 1 222 ? -19.054 11.030 7.853 1.00 96.06 222 LEU A CA 1
ATOM 1730 C C . LEU A 1 222 ? -19.962 12.000 8.625 1.00 96.06 222 LEU A C 1
ATOM 1732 O O . LEU A 1 222 ? -19.516 12.562 9.615 1.00 96.06 222 LEU A O 1
ATOM 1736 N N . ARG A 1 223 ? -21.217 12.190 8.195 1.00 95.38 223 ARG A N 1
ATOM 1737 C CA . ARG A 1 223 ? -22.177 13.043 8.917 1.00 95.38 223 ARG A CA 1
ATOM 1738 C C . ARG A 1 223 ? -22.515 12.474 10.290 1.00 95.38 223 ARG A C 1
ATOM 1740 O O . ARG A 1 223 ? -22.434 13.204 11.265 1.00 95.38 223 ARG A O 1
ATOM 1747 N N . GLU A 1 224 ? -22.786 11.174 10.365 1.00 95.12 224 GLU A N 1
ATOM 1748 C CA . GLU A 1 224 ? -23.044 10.492 11.638 1.00 95.12 224 GLU A CA 1
ATOM 1749 C C . GLU A 1 224 ? -21.852 10.613 12.603 1.00 95.12 224 GLU A C 1
ATOM 1751 O O . GLU A 1 224 ? -22.037 10.863 13.791 1.00 95.12 224 GLU A O 1
ATOM 1756 N N . ILE A 1 225 ? -20.620 10.476 12.098 1.00 94.88 225 ILE A N 1
ATOM 1757 C CA . ILE A 1 225 ? -19.403 10.662 12.900 1.00 94.88 225 ILE A CA 1
ATOM 1758 C C . ILE A 1 225 ? -19.338 12.082 13.469 1.00 94.88 225 ILE A C 1
ATOM 1760 O O . ILE A 1 225 ? -19.103 12.224 14.664 1.00 94.88 225 ILE A O 1
ATOM 1764 N N . VAL A 1 226 ? -19.571 13.108 12.644 1.00 93.94 226 VAL A N 1
ATOM 1765 C CA . VAL A 1 226 ? -19.547 14.514 13.083 1.00 93.94 226 VAL A CA 1
ATOM 1766 C C . VAL A 1 226 ? -20.631 14.779 14.133 1.00 93.94 226 VAL A C 1
ATOM 1768 O O . VAL A 1 226 ? -20.333 15.338 15.180 1.00 93.94 226 VAL A O 1
ATOM 1771 N N . GLU A 1 227 ? -21.860 14.302 13.920 1.00 93.81 227 GLU A N 1
ATOM 1772 C CA . GLU A 1 227 ? -22.960 14.441 14.891 1.00 93.81 227 GLU A CA 1
ATOM 1773 C C . GLU A 1 227 ? -22.629 13.768 16.239 1.00 93.81 227 GLU A C 1
ATOM 1775 O O . GLU A 1 227 ? -22.915 14.299 17.318 1.00 93.81 227 GLU A O 1
ATOM 1780 N N . ARG A 1 228 ? -21.985 12.594 16.203 1.00 91.19 228 ARG A N 1
ATOM 1781 C CA . ARG A 1 228 ? -21.532 11.880 17.407 1.00 91.19 228 ARG A CA 1
ATOM 1782 C C . ARG A 1 228 ? -20.353 12.566 18.096 1.00 91.19 228 ARG A C 1
ATOM 1784 O O . ARG A 1 228 ? -20.264 12.524 19.319 1.00 91.19 228 ARG A O 1
ATOM 1791 N N . GLU A 1 229 ? -19.455 13.181 17.336 1.00 89.56 229 GLU A N 1
ATOM 1792 C CA . GLU A 1 229 ? -18.332 13.952 17.871 1.00 89.56 229 GLU A CA 1
ATOM 1793 C C . GLU A 1 229 ? -18.826 15.223 18.576 1.00 89.56 229 GLU A C 1
ATOM 1795 O O . GLU A 1 229 ? -18.404 15.501 19.695 1.00 89.56 229 GLU A O 1
ATOM 1800 N N . GLU A 1 230 ? -19.792 15.935 17.988 1.00 88.38 230 GLU A N 1
ATOM 1801 C CA . GLU A 1 230 ? -20.405 17.139 18.570 1.00 88.38 230 GLU A CA 1
ATOM 1802 C C . GLU A 1 230 ? -21.198 16.851 19.856 1.00 88.38 230 GLU A C 1
ATOM 1804 O O . GLU A 1 230 ? -21.225 17.670 20.776 1.00 88.38 230 GLU A O 1
ATOM 1809 N N . THR A 1 231 ? -21.836 15.680 19.942 1.00 83.50 231 THR A N 1
ATOM 1810 C CA . THR A 1 231 ? -22.587 15.248 21.136 1.00 83.50 231 THR A CA 1
ATOM 1811 C C . THR A 1 231 ? -21.703 14.625 22.217 1.00 83.50 231 THR A C 1
ATOM 1813 O O . THR A 1 231 ? -22.098 14.573 23.385 1.00 83.50 231 THR A O 1
ATOM 1816 N N . SER A 1 232 ? -20.492 14.189 21.866 1.00 74.06 232 SER A N 1
ATOM 1817 C CA . SER A 1 232 ? -19.503 13.687 22.812 1.00 74.06 232 SER A CA 1
ATOM 1818 C C . SER A 1 232 ? -18.778 14.867 23.462 1.00 74.06 232 SER A C 1
ATOM 1820 O O . SER A 1 232 ? -17.832 15.417 22.907 1.00 74.06 232 SER A O 1
ATOM 1822 N N . THR A 1 233 ? -19.198 15.273 24.663 1.00 59.75 233 THR A N 1
ATOM 1823 C CA . THR A 1 233 ? -18.503 16.314 25.436 1.00 59.75 233 THR A CA 1
ATOM 1824 C C . THR A 1 233 ? -17.037 15.932 25.643 1.00 59.75 233 THR A C 1
ATOM 1826 O O . THR A 1 233 ? -16.727 15.068 26.463 1.00 59.75 233 THR A O 1
ATOM 1829 N N . TRP A 1 234 ? -16.126 16.588 24.923 1.00 57.91 234 TRP A N 1
ATOM 1830 C CA . TRP A 1 234 ? -14.695 16.534 25.200 1.00 57.91 234 TRP A CA 1
ATOM 1831 C C . TRP A 1 234 ? -14.433 17.136 26.588 1.00 57.91 234 TRP A C 1
ATOM 1833 O O . TRP A 1 234 ? -14.305 18.350 26.755 1.00 57.91 234 TRP A O 1
ATOM 1843 N N . ALA A 1 235 ? -14.375 16.282 27.610 1.00 56.28 235 ALA A N 1
ATOM 1844 C CA . ALA A 1 235 ? -13.831 16.631 28.912 1.00 56.28 235 ALA A CA 1
ATOM 1845 C C . ALA A 1 235 ? -12.307 16.678 28.757 1.00 56.28 235 ALA A C 1
ATOM 1847 O O . ALA A 1 235 ? -11.626 15.672 28.937 1.00 56.28 235 ALA A O 1
ATOM 1848 N N . GLY A 1 236 ? -11.773 17.820 28.314 1.00 52.94 236 GLY A N 1
ATOM 1849 C CA . GLY A 1 236 ? -10.327 18.001 28.173 1.00 52.94 236 GLY A CA 1
ATOM 1850 C C . GLY A 1 236 ? -9.567 17.630 29.456 1.00 52.94 236 GLY A C 1
ATOM 1851 O O . GLY A 1 236 ? -10.170 17.566 30.530 1.00 52.94 236 GLY A O 1
ATOM 1852 N N . PRO A 1 237 ? -8.246 17.389 29.379 1.00 46.50 237 PRO A N 1
ATOM 1853 C CA . PRO A 1 237 ? -7.470 17.018 30.555 1.00 46.50 237 PRO A CA 1
ATOM 1854 C C . PRO A 1 237 ? -7.642 18.077 31.650 1.00 46.50 237 PRO A C 1
ATOM 1856 O O . PRO A 1 237 ? -7.429 19.270 31.415 1.00 46.50 237 PRO A O 1
ATOM 1859 N N . SER A 1 238 ? -8.067 17.640 32.837 1.00 47.47 238 SER A N 1
ATOM 1860 C CA . SER A 1 238 ? -8.112 18.473 34.038 1.00 47.47 238 SER A CA 1
ATOM 1861 C C . SER A 1 238 ? -6.714 19.044 34.287 1.00 47.47 238 SER A C 1
ATOM 1863 O O . SER A 1 238 ? -5.758 18.275 34.401 1.00 47.47 238 SER A O 1
ATOM 1865 N N . LYS A 1 239 ? -6.619 20.382 34.272 1.00 42.84 239 LYS A N 1
ATOM 1866 C CA . LYS A 1 239 ? -5.387 21.153 34.495 1.00 42.84 239 LYS A CA 1
ATOM 1867 C C . LYS A 1 239 ? -4.714 20.811 35.818 1.00 42.84 239 LYS A C 1
ATOM 1869 O O . LYS A 1 239 ? -5.453 20.579 36.800 1.00 42.84 239 LYS A O 1
#

pLDDT: mean 86.28, std 16.27, range [35.44, 98.81]

Sequence (239 aa):
MLRLGSPLPILSFAEIAGTVLPTFSPREFFRPAQVDPFGNFNNVVIGDYHALRPFDQAQGRPFDGAQDKPGSGQALRLRLPGCGGIADVTVFSPRIYLYVPRHERRVFVERLDFRSGIGFLSGEGEVERRQRGLTGPGPRYLVSDLGQFDYVQGRMRLVSCHPGVSVAEVQAQTGFPLEIAPYVAETPPPTQEQVKLLREEIDPLGVRQLECLSGEKRRAALREIVEREETSTWAGPSK

Nearest PDB structures (foldseek):
  5n01-assembly1_B  TM=9.113E-01  e=1.477E-09  Myxococcus xanthus DK 1622
  5mzw-assembly1_B  TM=9.114E-01  e=1.904E-09  Myxococcus xanthus DK 1622
  5n00-assembly1_B  TM=9.047E-01  e=2.788E-09  Myxococcus xanthus DK 1622
  5n03-assembly1_D  TM=8.916E-01  e=2.971E-09  Myxococcus xanthus DK 1622
  5n02-assembly1_D  TM=9.042E-01  e=5.608E-09  Myxococcus xanthus DK 1622

Secondary structure (DSSP, 8-state):
-PPTTS------HHHIIIIIHHHH-PPEEE--SEE-TTS-EESSEES-GGG--SEETTTTEE--TTTPPPPSSPPP-EE-S--TTHHHHHHH-S-EEEEESS--TTTB-SS-SS--B-SSTTT-HHHHHHHTT--S--EEEEEESSEEEEEETTEEEEEEEPTT--HHHHHHHSSSPPEEEEEEEEPPPPPHHHHHHIIIII-TT-TTHHHH--HHHHHHHHHHHHHHHHHS---PPP-

Solvent-accessible surface area (backbone atoms only — not comparable to full-atom values): 13579 Å² total; per-residue (Å²): 135,84,74,89,84,63,80,76,77,82,66,47,72,66,50,40,60,71,63,48,51,68,74,67,63,66,78,45,77,42,71,57,58,24,35,28,57,26,56,26,22,18,39,42,41,43,39,35,60,78,58,65,48,69,52,36,80,91,77,74,41,71,49,47,86,90,79,58,76,76,66,99,58,69,61,59,72,44,83,45,99,38,48,85,65,36,55,61,48,36,33,52,41,76,39,31,32,38,42,32,70,68,72,33,43,82,27,33,23,69,68,70,64,37,82,36,28,53,23,21,80,91,36,65,12,60,60,53,36,48,78,71,70,29,78,19,71,21,55,59,36,37,42,40,71,53,28,36,28,40,55,58,72,23,32,45,24,41,42,25,26,30,81,96,47,51,74,67,56,52,48,72,31,35,49,46,95,69,44,68,44,101,64,64,42,72,48,80,76,80,50,73,65,57,53,45,44,41,50,68,68,75,38,60,73,46,66,72,55,53,67,74,39,59,74,66,64,25,54,51,54,51,49,54,38,50,57,52,53,75,70,48,78,81,79,65,84,83,128

Mean predicted aligned error: 9.58 Å

Radius of gyration: 22.49 Å; Cα contacts (8 Å, |Δi|>4): 382; chains: 1; bounding box: 52×54×66 Å